Protein AF-A0A2S5QT25-F1 (afdb_monomer_lite)

Secondary structure (DSSP, 8-state):
--HHHHHHHHHHHHSSSSSHHHHHHHHHHHHHHHHHHHHHHHHHHHHHHHHHHHHHTSPPPHHHHHHHTS---------PPPP---------------PPEEEEEEEEEEE-HHHHHHHHHHHHHTT-TTPPPGGGTTT-EEEEEEESS--SEEEEEE-GGG----TT-EEEEEE-SSSPPEEEEEEE-

Sequence (189 aa):
MFQWLVSATLTLLLTGCLGGSIGQQIVQSILLQGADKATASAMDAHERNQIALAKKNAKPDPYTIAFLNSGFEPVSAKIEPLPEAPIIEEEQVLPMMQETKLVPVEIWSLLAGEEKQNVLEAARLRGSTEIPPKDEWRQWQIATGASHQSNQPITFLIPPEMGRMRSGAKAMVELSRSNELSVARYSLN

Radius of gyration: 37.15 Å; chains: 1; bounding box: 105×47×78 Å

Structure (mmCIF, N/CA/C/O backbone):
data_AF-A0A2S5QT25-F1
#
_entry.id   AF-A0A2S5QT25-F1
#
loop_
_atom_site.group_PDB
_atom_site.id
_atom_site.type_symbol
_atom_site.label_atom_id
_atom_site.label_alt_id
_atom_site.label_comp_id
_atom_site.label_asym_id
_atom_site.label_entity_id
_atom_site.label_seq_id
_atom_site.pdbx_PDB_ins_code
_atom_site.Cartn_x
_atom_site.Cartn_y
_atom_site.Cartn_z
_atom_site.occupancy
_atom_site.B_iso_or_equiv
_atom_site.auth_seq_id
_atom_site.auth_comp_id
_atom_site.auth_asym_id
_atom_site.auth_atom_id
_atom_site.pdbx_PDB_model_num
ATOM 1 N N . MET A 1 1 ? 73.804 -12.798 29.097 1.00 53.09 1 MET A N 1
ATOM 2 C CA . MET A 1 1 ? 72.888 -12.138 28.136 1.00 53.09 1 MET A CA 1
ATOM 3 C C . MET A 1 1 ? 73.000 -12.656 26.690 1.00 53.09 1 MET A C 1
ATOM 5 O O . MET A 1 1 ? 72.193 -12.253 25.871 1.00 53.09 1 MET A O 1
ATOM 9 N N . PHE A 1 2 ? 73.937 -13.562 26.355 1.00 55.75 2 PHE A N 1
ATOM 10 C CA . PHE A 1 2 ? 74.123 -14.056 24.975 1.00 55.75 2 PHE A CA 1
ATOM 11 C C . PHE A 1 2 ? 73.328 -15.342 24.642 1.00 55.75 2 PHE A C 1
ATOM 13 O O . PHE A 1 2 ? 72.961 -15.557 23.495 1.00 55.75 2 PHE A O 1
ATOM 20 N N . GLN A 1 3 ? 72.976 -16.173 25.634 1.00 55.78 3 GLN A N 1
ATOM 21 C CA . GLN A 1 3 ? 72.212 -17.419 25.410 1.00 55.78 3 GLN A CA 1
ATOM 22 C C . GLN A 1 3 ? 70.752 -17.196 24.972 1.00 55.78 3 GLN A C 1
ATOM 24 O O . GLN A 1 3 ? 70.191 -18.010 24.239 1.00 55.78 3 GLN A O 1
ATOM 29 N N . TRP A 1 4 ? 70.139 -16.081 25.378 1.00 56.47 4 TRP A N 1
ATOM 30 C CA . TRP A 1 4 ? 68.755 -15.758 25.012 1.00 56.47 4 TRP A CA 1
ATOM 31 C C . TRP A 1 4 ? 68.630 -15.282 23.555 1.00 56.47 4 TRP A C 1
ATOM 33 O O . TRP A 1 4 ? 67.652 -15.606 22.888 1.00 56.47 4 TRP A O 1
ATOM 43 N N . LEU A 1 5 ? 69.652 -14.601 23.025 1.00 60.31 5 LEU A N 1
ATOM 44 C CA . LEU A 1 5 ? 69.691 -14.147 21.628 1.00 60.31 5 LEU A CA 1
ATOM 45 C C . LEU A 1 5 ? 69.892 -15.300 20.632 1.00 60.31 5 LEU A C 1
ATOM 47 O O . LEU A 1 5 ? 69.287 -15.301 19.560 1.00 60.31 5 LEU A O 1
ATOM 51 N N . VAL A 1 6 ? 70.683 -16.314 20.999 1.00 66.81 6 VAL A N 1
ATOM 52 C 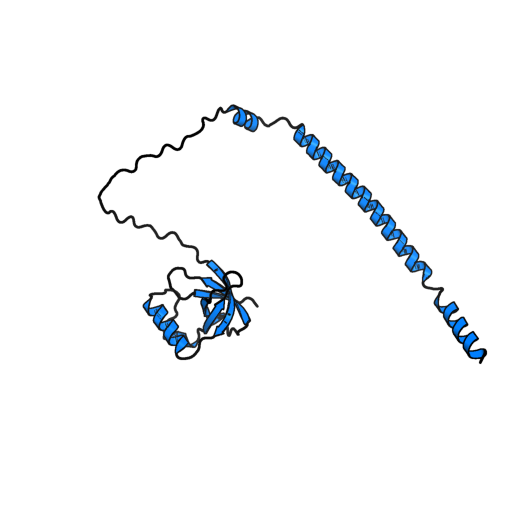CA . VAL A 1 6 ? 70.894 -17.506 20.155 1.00 66.81 6 VAL A CA 1
ATOM 53 C C . VAL A 1 6 ? 69.626 -18.365 20.081 1.00 66.81 6 VAL A C 1
ATOM 55 O O . VAL A 1 6 ? 69.289 -18.896 19.028 1.00 66.81 6 VAL A O 1
ATOM 58 N N . SER A 1 7 ? 68.864 -18.443 21.175 1.00 63.41 7 SER A N 1
ATOM 59 C CA . SER A 1 7 ? 67.618 -19.222 21.204 1.00 63.41 7 SER A CA 1
ATOM 60 C C . SER A 1 7 ? 66.508 -18.583 20.355 1.00 63.41 7 SER A C 1
ATOM 62 O O . SER A 1 7 ? 65.759 -19.295 19.693 1.00 63.41 7 SER A O 1
ATOM 64 N N . ALA A 1 8 ? 66.430 -17.246 20.316 1.00 63.12 8 ALA A N 1
ATOM 65 C CA . ALA A 1 8 ? 65.421 -16.523 19.533 1.00 63.12 8 ALA A CA 1
ATOM 66 C C . ALA A 1 8 ? 65.704 -16.507 18.018 1.00 63.12 8 ALA A C 1
ATOM 68 O O . ALA A 1 8 ? 64.784 -16.420 17.209 1.00 63.12 8 ALA A O 1
ATOM 69 N N . THR A 1 9 ? 66.972 -16.603 17.616 1.00 62.78 9 THR A N 1
ATOM 70 C CA . THR A 1 9 ? 67.357 -16.662 16.195 1.00 62.78 9 THR A CA 1
ATOM 71 C C . THR A 1 9 ? 67.182 -18.063 15.610 1.00 62.78 9 THR A C 1
ATOM 73 O O . THR A 1 9 ? 66.809 -18.199 14.445 1.00 62.78 9 THR A O 1
ATOM 76 N N . LEU A 1 10 ? 67.351 -19.111 16.423 1.00 64.38 10 LEU A N 1
ATOM 77 C CA . LEU A 1 10 ? 67.148 -20.494 15.989 1.00 64.38 10 LEU A CA 1
ATOM 78 C C . LEU A 1 10 ? 65.664 -20.819 15.718 1.00 64.38 10 LEU A C 1
ATOM 80 O O . LEU A 1 10 ? 65.359 -21.556 14.784 1.00 64.38 10 LEU A O 1
ATOM 84 N N . THR A 1 11 ? 64.723 -20.234 16.466 1.00 61.47 11 THR A N 1
ATOM 85 C CA . THR A 1 11 ? 63.278 -20.469 16.266 1.00 61.47 11 THR A CA 1
ATOM 86 C C . THR A 1 11 ? 62.712 -19.790 15.013 1.00 61.47 11 THR A C 1
ATOM 88 O O . THR A 1 11 ? 61.790 -20.325 14.391 1.00 61.47 11 THR A O 1
ATOM 91 N N . LEU A 1 12 ? 63.287 -18.661 14.584 1.00 62.44 12 LEU A N 1
ATOM 92 C CA . LEU A 1 12 ? 62.884 -17.978 13.347 1.00 62.44 12 LEU A CA 1
ATOM 93 C C . LEU A 1 12 ? 63.329 -18.735 12.084 1.00 62.44 12 LEU A C 1
ATOM 95 O O . LEU A 1 12 ? 62.647 -18.695 11.065 1.00 62.44 12 LEU A O 1
ATOM 99 N N . LEU A 1 13 ? 64.442 -19.472 12.158 1.00 60.16 13 LEU A N 1
ATOM 100 C CA . LEU A 1 13 ? 64.948 -20.277 11.041 1.00 60.16 13 LEU A CA 1
ATOM 101 C C . LEU A 1 13 ? 64.174 -21.592 10.849 1.00 60.16 13 LEU A C 1
ATOM 103 O O . LEU A 1 13 ? 64.023 -22.040 9.715 1.00 60.16 13 LEU A O 1
ATOM 107 N N . LEU A 1 14 ? 63.628 -22.191 11.916 1.00 57.56 14 LEU A N 1
ATOM 108 C CA . LEU A 1 14 ? 62.859 -23.441 11.806 1.00 57.56 14 LEU A CA 1
ATOM 109 C C . LEU A 1 14 ? 61.391 -23.255 11.376 1.00 57.56 14 LEU A C 1
ATOM 111 O O . LEU A 1 14 ? 60.762 -24.222 10.955 1.00 57.56 14 LEU A O 1
ATOM 115 N N . THR A 1 15 ? 60.837 -22.039 11.426 1.00 58.50 15 THR A N 1
ATOM 116 C CA . THR A 1 15 ? 59.435 -21.767 11.036 1.00 58.50 15 THR A CA 1
ATOM 117 C C . THR A 1 15 ? 59.268 -21.294 9.584 1.00 58.50 15 THR A C 1
ATOM 119 O O . THR A 1 15 ? 58.142 -21.169 9.107 1.00 58.50 15 THR A O 1
ATOM 122 N N . GLY A 1 16 ? 60.366 -21.097 8.842 1.00 55.62 16 GLY A N 1
ATOM 123 C CA . GLY A 1 16 ? 60.345 -20.585 7.464 1.00 55.62 16 GLY A CA 1
ATOM 124 C C . GLY A 1 16 ? 60.273 -21.627 6.337 1.00 55.62 16 GLY A C 1
ATOM 125 O O . GLY A 1 16 ? 60.010 -21.256 5.197 1.00 55.62 16 GLY A O 1
ATOM 126 N N . CYS A 1 17 ? 60.478 -22.921 6.604 1.00 58.12 17 CYS A N 1
ATOM 127 C CA . CYS A 1 17 ? 60.715 -23.905 5.530 1.00 58.12 17 CYS A CA 1
ATOM 128 C C . CYS A 1 17 ? 59.497 -24.731 5.067 1.00 58.12 17 CYS A C 1
ATOM 130 O O . CYS A 1 17 ? 59.659 -25.563 4.179 1.00 58.12 17 CYS A O 1
ATOM 132 N N . LEU A 1 18 ? 58.282 -24.505 5.589 1.00 55.69 18 LEU A N 1
ATOM 133 C CA . LEU A 1 18 ? 57.069 -25.215 5.126 1.00 55.69 18 LEU A CA 1
ATOM 134 C C . LEU A 1 18 ? 56.058 -24.348 4.342 1.00 55.69 18 LEU A C 1
ATOM 136 O O . LEU A 1 18 ? 55.100 -24.887 3.799 1.00 55.69 18 LEU A O 1
ATOM 140 N N . GLY A 1 19 ? 56.257 -23.027 4.239 1.00 53.25 19 GLY A N 1
ATOM 141 C CA . GLY A 1 19 ? 55.290 -22.107 3.608 1.00 53.25 19 GLY A CA 1
ATOM 142 C C . GLY A 1 19 ? 55.514 -21.793 2.120 1.00 53.25 19 GLY A C 1
ATOM 143 O O . GLY A 1 19 ? 54.656 -21.177 1.491 1.00 53.25 19 GLY A O 1
ATOM 144 N N . GLY A 1 20 ? 56.650 -22.192 1.535 1.00 55.03 20 GLY A N 1
ATOM 145 C CA . GLY A 1 20 ? 57.046 -21.771 0.181 1.00 55.03 20 GLY A CA 1
ATOM 146 C C . GLY A 1 20 ? 56.268 -22.426 -0.969 1.00 55.03 20 GLY A C 1
ATOM 147 O O . GLY A 1 20 ? 56.106 -21.814 -2.023 1.00 55.03 20 GLY A O 1
ATOM 148 N N . SER A 1 21 ? 55.749 -23.644 -0.781 1.00 58.72 21 SER A N 1
ATOM 149 C CA . SER A 1 21 ? 55.082 -24.396 -1.856 1.00 58.72 21 SER A CA 1
ATOM 150 C C . SER A 1 21 ? 53.646 -23.936 -2.129 1.00 58.72 21 SER A C 1
ATOM 152 O O . SER A 1 21 ? 53.192 -24.003 -3.269 1.00 58.72 21 SER A O 1
ATOM 154 N N . ILE A 1 22 ? 52.940 -23.422 -1.118 1.00 54.28 22 ILE A N 1
ATOM 155 C CA . ILE A 1 22 ? 51.537 -22.991 -1.246 1.00 54.28 22 ILE A CA 1
ATOM 156 C C . ILE A 1 22 ? 51.446 -21.637 -1.973 1.00 54.28 22 ILE A C 1
ATOM 158 O O . ILE A 1 22 ? 50.570 -21.442 -2.814 1.00 54.28 22 ILE A O 1
ATOM 162 N N . GLY A 1 23 ? 52.387 -20.718 -1.727 1.00 54.81 23 GLY A N 1
ATOM 163 C CA . GLY A 1 23 ? 52.415 -19.407 -2.390 1.00 54.81 23 GLY A CA 1
ATOM 164 C C . GLY A 1 23 ? 52.686 -19.487 -3.897 1.00 54.81 23 GLY A C 1
ATOM 165 O O . GLY A 1 23 ? 52.053 -18.776 -4.676 1.00 54.81 23 GLY A O 1
ATOM 166 N N . GLN A 1 24 ? 53.569 -20.392 -4.335 1.00 53.69 24 GLN A N 1
ATOM 167 C CA . GLN A 1 24 ? 53.871 -20.559 -5.763 1.00 53.69 24 GLN A CA 1
ATOM 168 C C . GLN A 1 24 ? 52.688 -21.119 -6.568 1.00 53.69 24 GLN A C 1
ATOM 170 O O . GLN A 1 24 ? 52.527 -20.765 -7.735 1.00 53.69 24 GLN A O 1
ATOM 175 N N . GLN A 1 25 ? 51.822 -21.928 -5.951 1.00 52.59 25 GLN A N 1
ATOM 176 C CA . GLN A 1 25 ? 50.652 -22.499 -6.626 1.00 52.59 25 GLN A CA 1
ATOM 177 C C . GLN A 1 25 ? 49.528 -21.470 -6.842 1.00 52.59 25 GLN A C 1
ATOM 179 O O . GLN A 1 25 ? 48.851 -21.505 -7.867 1.00 52.59 25 GLN A O 1
ATOM 184 N N . ILE A 1 26 ? 49.364 -20.505 -5.929 1.00 58.50 26 ILE A N 1
ATOM 185 C CA . ILE A 1 26 ? 48.347 -19.442 -6.0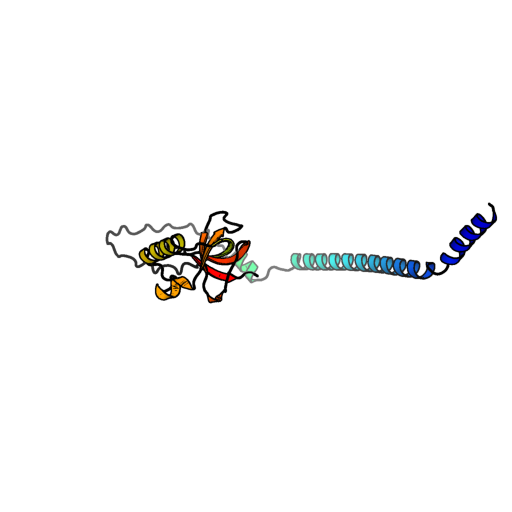44 1.00 58.50 26 ILE A CA 1
ATOM 186 C C . ILE A 1 26 ? 48.746 -18.397 -7.104 1.00 58.50 26 ILE A C 1
ATOM 188 O O . ILE A 1 26 ? 47.893 -17.849 -7.797 1.00 58.50 26 ILE A O 1
ATOM 192 N N . VAL A 1 27 ? 50.044 -18.140 -7.289 1.00 55.47 27 VAL A N 1
ATOM 193 C CA . VAL A 1 27 ? 50.520 -17.179 -8.304 1.00 55.47 27 VAL A CA 1
ATOM 194 C C . VAL A 1 27 ? 50.313 -17.708 -9.727 1.00 55.47 27 VAL A C 1
ATOM 196 O O . VAL A 1 27 ? 49.930 -16.946 -10.616 1.00 55.47 27 VAL A O 1
ATOM 199 N N . GLN A 1 28 ? 50.514 -19.009 -9.954 1.00 54.50 28 GLN A N 1
ATOM 200 C CA . GLN A 1 28 ? 50.319 -19.608 -11.279 1.00 54.50 28 GLN A CA 1
ATOM 201 C C . GLN A 1 28 ? 48.842 -19.617 -11.707 1.00 54.50 28 GLN A C 1
ATOM 203 O O . GLN A 1 28 ? 48.550 -19.360 -12.875 1.00 54.50 28 GLN A O 1
ATOM 208 N N . SER A 1 29 ? 47.904 -19.841 -10.780 1.00 55.62 29 SER A N 1
ATOM 209 C CA . SER A 1 29 ? 46.468 -19.870 -11.096 1.00 55.62 29 SER A CA 1
ATOM 210 C C . SER A 1 29 ? 45.900 -18.491 -11.451 1.00 55.62 29 SER A C 1
ATOM 212 O O . SER A 1 29 ? 45.081 -18.389 -12.363 1.00 55.62 29 SER A O 1
ATOM 214 N N . ILE A 1 30 ? 46.377 -17.420 -10.809 1.00 59.94 30 ILE A N 1
ATOM 215 C CA . ILE A 1 30 ? 45.969 -16.039 -11.125 1.00 59.94 30 ILE A CA 1
ATOM 216 C C . ILE A 1 30 ? 46.482 -15.614 -12.511 1.00 59.94 30 ILE A C 1
ATOM 218 O O . ILE A 1 30 ? 45.778 -14.921 -13.248 1.00 59.94 30 ILE A O 1
ATOM 222 N N . LEU A 1 31 ? 47.686 -16.050 -12.895 1.00 60.06 31 LEU A N 1
ATOM 223 C CA . LEU A 1 31 ? 48.279 -15.722 -14.196 1.00 60.06 31 LEU A CA 1
ATOM 224 C C . LEU A 1 31 ? 47.510 -16.395 -15.349 1.00 60.06 31 LEU A C 1
ATOM 226 O O . LEU A 1 31 ? 47.190 -15.736 -16.339 1.00 60.06 31 LEU A O 1
ATOM 230 N N . LEU A 1 32 ? 47.128 -17.666 -15.183 1.00 62.50 32 LEU A N 1
ATOM 231 C CA . LEU A 1 32 ? 46.275 -18.390 -16.137 1.00 62.50 32 LEU A CA 1
ATOM 232 C C . LEU A 1 32 ? 44.874 -17.765 -16.246 1.00 62.50 32 LEU A C 1
ATOM 234 O O . LEU A 1 32 ? 44.431 -17.462 -17.350 1.00 62.50 32 LEU A O 1
ATOM 238 N N . GLN A 1 33 ? 44.225 -17.449 -15.119 1.00 61.12 33 GLN A N 1
ATOM 239 C CA . GLN A 1 33 ? 42.909 -16.790 -15.124 1.00 61.12 33 GLN A CA 1
ATOM 240 C C . GLN A 1 33 ? 42.928 -15.409 -15.799 1.00 61.12 33 GLN A C 1
ATOM 242 O O . GLN A 1 33 ? 41.955 -15.020 -16.449 1.00 61.12 33 GLN A O 1
ATOM 247 N N . GLY A 1 34 ? 44.024 -14.655 -15.664 1.00 65.69 34 GLY A N 1
ATOM 248 C CA . GLY A 1 34 ? 44.207 -13.379 -16.356 1.00 65.69 34 GLY A CA 1
ATOM 249 C C . GLY A 1 34 ? 44.336 -13.536 -17.875 1.00 65.69 34 GLY A C 1
ATOM 250 O O . GLY A 1 34 ? 43.714 -12.777 -18.622 1.00 65.69 34 GLY A O 1
ATOM 251 N N . ALA A 1 35 ? 45.097 -14.536 -18.329 1.00 65.44 35 ALA A N 1
ATOM 252 C CA . ALA A 1 35 ? 45.263 -14.839 -19.749 1.00 65.44 35 ALA A CA 1
ATOM 253 C C . ALA A 1 35 ? 43.950 -15.322 -20.390 1.00 65.44 35 ALA A C 1
ATOM 255 O O . ALA A 1 35 ? 43.560 -14.801 -21.436 1.00 65.44 35 ALA A O 1
ATOM 256 N N . ASP A 1 36 ? 43.224 -16.220 -19.718 1.00 66.44 36 ASP A N 1
ATOM 257 C CA . ASP A 1 36 ? 41.934 -16.741 -20.188 1.00 66.44 36 ASP A CA 1
ATOM 258 C C . ASP A 1 36 ? 40.858 -15.644 -20.267 1.00 66.44 36 ASP A C 1
ATOM 260 O O . ASP A 1 36 ? 40.026 -15.621 -21.174 1.00 66.44 36 ASP A O 1
ATOM 264 N N . LYS A 1 37 ? 40.886 -14.668 -19.351 1.00 68.44 37 LYS A N 1
ATOM 265 C CA . LYS A 1 37 ? 39.951 -13.533 -19.378 1.00 68.44 37 LYS A CA 1
ATOM 266 C C . LYS A 1 37 ? 40.245 -12.560 -20.524 1.00 68.44 37 LYS A C 1
ATOM 268 O O . LYS A 1 37 ? 39.317 -12.006 -21.123 1.00 68.44 37 LYS A O 1
ATOM 273 N N . ALA A 1 38 ? 41.519 -12.338 -20.842 1.00 72.88 38 ALA A N 1
ATOM 274 C CA . ALA A 1 38 ? 41.913 -11.465 -21.944 1.00 72.88 38 ALA A CA 1
ATOM 275 C C . ALA A 1 38 ? 41.521 -12.071 -23.300 1.00 72.88 38 ALA A C 1
ATOM 277 O O . ALA A 1 38 ? 40.971 -11.367 -24.148 1.00 72.88 38 ALA A O 1
ATOM 278 N N . THR A 1 39 ? 41.712 -13.378 -23.480 1.00 74.12 39 THR A N 1
ATOM 279 C CA . THR A 1 39 ? 41.293 -14.080 -24.701 1.00 74.12 39 THR A CA 1
ATOM 280 C C . THR A 1 39 ? 39.772 -14.146 -24.828 1.00 74.12 39 THR A C 1
ATOM 282 O O . THR A 1 39 ? 39.257 -13.832 -25.900 1.00 74.12 39 THR A O 1
ATOM 285 N N . ALA A 1 40 ? 39.043 -14.433 -23.742 1.00 75.25 40 ALA A N 1
ATOM 286 C CA . ALA A 1 40 ? 37.577 -14.415 -23.742 1.00 75.25 40 ALA A CA 1
ATOM 287 C C . ALA A 1 40 ? 37.014 -13.037 -24.136 1.00 75.25 40 ALA A C 1
ATOM 289 O O . ALA A 1 40 ? 36.162 -12.938 -25.013 1.00 75.25 40 ALA A O 1
ATOM 290 N N . SER A 1 41 ? 37.545 -11.951 -23.560 1.00 80.69 41 SER A N 1
ATOM 291 C CA . SER A 1 41 ? 37.076 -10.594 -23.885 1.00 80.69 41 SER A CA 1
ATOM 292 C C . SER A 1 41 ? 37.416 -10.153 -25.315 1.00 80.69 41 SER A C 1
ATOM 294 O O . SER A 1 41 ? 36.613 -9.467 -25.950 1.00 80.69 41 SER A O 1
ATOM 296 N N . ALA A 1 42 ? 38.569 -10.569 -25.850 1.00 80.12 42 ALA A N 1
ATOM 297 C CA . ALA A 1 42 ? 38.921 -10.327 -27.246 1.00 80.12 42 ALA A CA 1
ATOM 298 C C . ALA A 1 42 ? 38.004 -11.105 -28.206 1.00 80.12 42 ALA A C 1
ATOM 300 O O . ALA A 1 42 ? 37.596 -10.563 -29.236 1.00 80.12 42 ALA A O 1
ATOM 301 N N . MET A 1 43 ? 37.643 -12.343 -27.854 1.00 86.50 43 MET A N 1
ATOM 302 C CA . MET A 1 43 ? 36.736 -13.172 -28.647 1.00 86.50 43 MET A CA 1
ATOM 303 C C . MET A 1 43 ? 35.308 -12.607 -28.642 1.00 86.50 43 MET A C 1
ATOM 305 O O . MET A 1 43 ? 34.738 -12.407 -29.715 1.00 86.50 43 MET A O 1
ATOM 309 N N . ASP A 1 44 ? 34.786 -12.222 -27.474 1.00 84.56 44 ASP A N 1
ATOM 310 C CA . ASP A 1 44 ? 33.472 -11.576 -27.337 1.00 84.56 44 ASP A CA 1
ATOM 311 C C . ASP A 1 44 ? 33.394 -10.256 -28.122 1.00 84.56 44 ASP A C 1
ATOM 313 O O . ASP A 1 44 ? 32.393 -9.954 -28.780 1.00 84.56 44 ASP A O 1
ATOM 317 N N . ALA A 1 45 ? 34.452 -9.439 -28.067 1.00 84.88 45 ALA A N 1
ATOM 318 C CA . ALA A 1 45 ? 34.520 -8.188 -28.819 1.00 84.88 45 ALA A CA 1
ATOM 319 C C . ALA A 1 45 ? 34.529 -8.439 -30.334 1.00 84.88 45 ALA A C 1
ATOM 321 O O . ALA A 1 45 ? 33.905 -7.693 -31.097 1.00 84.88 45 ALA A O 1
ATOM 322 N N . HIS A 1 46 ? 35.211 -9.496 -30.777 1.00 85.00 46 HIS A N 1
ATOM 323 C CA . HIS A 1 46 ? 35.237 -9.890 -32.178 1.00 85.00 46 HIS A CA 1
ATOM 324 C C . HIS A 1 46 ? 33.865 -10.379 -32.658 1.00 85.00 46 HIS A C 1
ATOM 326 O O . HIS A 1 46 ? 33.392 -9.921 -33.698 1.00 85.00 46 HIS A O 1
ATOM 332 N N . GLU A 1 47 ? 33.189 -11.222 -31.876 1.00 84.19 47 GLU A N 1
ATOM 333 C CA . GLU A 1 47 ? 31.850 -11.727 -32.189 1.00 84.19 47 GLU A CA 1
ATOM 334 C C . GLU A 1 47 ? 30.826 -10.587 -32.306 1.00 84.19 47 GLU A C 1
ATOM 336 O O . GLU A 1 47 ? 30.110 -10.483 -33.305 1.00 84.19 47 GLU A O 1
ATOM 341 N N . ARG A 1 48 ? 30.814 -9.649 -31.349 1.00 83.56 48 ARG A N 1
ATOM 342 C CA . ARG A 1 48 ? 29.921 -8.474 -31.394 1.00 83.56 48 ARG A CA 1
ATOM 343 C C . ARG A 1 48 ? 30.150 -7.620 -32.638 1.00 83.56 48 ARG A C 1
ATOM 345 O O . ARG A 1 48 ? 29.184 -7.181 -33.265 1.00 83.56 48 ARG A O 1
ATOM 352 N N . ASN A 1 49 ? 31.412 -7.405 -33.009 1.00 83.81 49 ASN A N 1
ATOM 353 C CA . ASN A 1 49 ? 31.758 -6.658 -34.215 1.00 83.81 49 ASN A CA 1
ATOM 354 C C . ASN A 1 49 ? 31.316 -7.395 -35.484 1.00 83.81 49 ASN A C 1
ATOM 356 O O . ASN A 1 49 ? 30.749 -6.766 -36.376 1.00 83.81 49 ASN A O 1
ATOM 360 N N . GLN A 1 50 ? 31.499 -8.715 -35.563 1.00 80.00 50 GLN A N 1
ATOM 361 C CA . GLN A 1 50 ? 31.014 -9.501 -36.699 1.00 80.00 50 GLN A CA 1
ATOM 362 C C . GLN A 1 50 ? 29.486 -9.448 -36.825 1.00 80.00 50 GLN A C 1
ATOM 364 O O . GLN A 1 50 ? 28.973 -9.215 -37.919 1.00 80.00 50 GLN A O 1
ATOM 369 N N . ILE A 1 51 ? 28.753 -9.578 -35.715 1.00 82.12 51 ILE A N 1
ATOM 370 C CA . ILE A 1 51 ? 27.286 -9.477 -35.702 1.00 82.12 51 ILE A CA 1
ATOM 371 C C . ILE A 1 51 ? 26.833 -8.077 -36.143 1.00 82.12 51 ILE A C 1
ATOM 373 O O . ILE A 1 51 ? 25.893 -7.948 -36.929 1.00 82.12 51 ILE A O 1
ATOM 377 N N . ALA A 1 52 ? 27.497 -7.018 -35.674 1.00 79.38 52 ALA A N 1
ATOM 378 C CA . ALA A 1 52 ? 27.183 -5.646 -36.070 1.00 79.38 52 ALA A CA 1
ATOM 379 C C . ALA A 1 52 ? 27.428 -5.407 -37.571 1.00 79.38 52 ALA A C 1
ATOM 381 O O . ALA A 1 52 ? 26.594 -4.797 -38.246 1.00 79.38 52 ALA A O 1
ATOM 382 N N . LEU A 1 53 ? 28.531 -5.932 -38.114 1.00 77.50 53 LEU A N 1
ATOM 383 C CA . LEU A 1 53 ? 28.830 -5.878 -39.546 1.00 77.50 53 LEU A CA 1
ATOM 384 C C . LEU A 1 53 ? 27.814 -6.683 -40.368 1.00 77.50 53 LEU A C 1
ATOM 386 O O . LEU A 1 53 ? 27.348 -6.200 -41.399 1.00 77.50 53 LEU A O 1
ATOM 390 N N . ALA A 1 54 ? 27.415 -7.866 -39.896 1.00 77.31 54 ALA A N 1
ATOM 391 C CA . ALA A 1 54 ? 26.394 -8.687 -40.542 1.00 77.31 54 ALA A CA 1
ATOM 392 C C . ALA A 1 54 ? 25.030 -7.977 -40.585 1.00 77.31 54 ALA A C 1
ATOM 394 O O . ALA A 1 54 ? 24.388 -7.958 -41.632 1.00 77.31 54 ALA A O 1
ATOM 395 N N . LYS A 1 55 ? 24.622 -7.317 -39.490 1.00 77.19 55 LYS A N 1
ATOM 396 C CA . LYS A 1 55 ? 23.391 -6.506 -39.445 1.00 77.19 55 LYS A CA 1
ATOM 397 C C . LYS A 1 55 ? 23.447 -5.304 -40.387 1.00 77.19 55 LYS A C 1
ATOM 399 O O . LYS A 1 55 ? 22.463 -5.024 -41.058 1.00 77.19 55 LYS A O 1
ATOM 404 N N . LYS A 1 56 ? 24.588 -4.612 -40.466 1.00 75.88 56 LYS A N 1
ATOM 405 C CA . LYS A 1 56 ? 24.767 -3.459 -41.366 1.00 75.88 56 LYS A CA 1
ATOM 406 C C . LYS A 1 56 ? 24.693 -3.853 -42.846 1.00 75.88 56 LYS A C 1
ATOM 408 O O . LYS A 1 56 ? 24.214 -3.072 -43.660 1.00 75.88 56 LYS A O 1
ATOM 413 N N . ASN A 1 57 ? 25.175 -5.048 -43.182 1.00 69.00 57 ASN A N 1
ATOM 414 C CA . ASN A 1 57 ? 25.207 -5.561 -44.552 1.00 69.00 57 ASN A CA 1
ATOM 415 C C . ASN A 1 57 ? 23.949 -6.362 -44.933 1.00 69.00 57 ASN A C 1
ATOM 417 O O . ASN A 1 57 ? 23.840 -6.823 -46.072 1.00 69.00 57 ASN A O 1
ATOM 421 N N . ALA A 1 58 ? 23.004 -6.545 -44.006 1.00 78.56 58 ALA A N 1
ATOM 422 C CA . ALA A 1 58 ? 21.745 -7.212 -44.291 1.00 78.56 58 ALA A CA 1
ATOM 423 C C . ALA A 1 58 ? 20.887 -6.328 -45.203 1.00 78.56 58 ALA A C 1
ATOM 425 O O . ALA A 1 58 ? 20.661 -5.149 -44.927 1.00 78.56 58 ALA A O 1
ATOM 426 N N . LYS A 1 59 ? 20.402 -6.903 -46.308 1.00 82.88 59 LYS A N 1
ATOM 427 C CA . LYS A 1 59 ? 19.427 -6.221 -47.162 1.00 82.88 59 LYS A CA 1
ATOM 428 C C . LYS A 1 59 ? 18.139 -6.019 -46.351 1.00 82.88 59 LYS A C 1
ATOM 430 O O . LYS A 1 59 ? 17.719 -6.978 -45.699 1.00 82.88 59 LYS A O 1
ATOM 435 N N . PRO A 1 60 ? 17.519 -4.826 -46.383 1.00 82.38 60 PRO A N 1
ATOM 436 C CA . PRO A 1 60 ? 16.245 -4.610 -45.713 1.00 82.38 60 PRO A CA 1
ATOM 437 C C . PRO A 1 60 ? 15.211 -5.604 -46.239 1.00 82.38 60 PRO A C 1
ATOM 439 O O . PRO A 1 60 ? 15.187 -5.904 -47.437 1.00 82.38 60 PRO A O 1
ATOM 442 N N . ASP A 1 61 ? 14.388 -6.139 -45.343 1.00 84.75 61 ASP A N 1
ATOM 443 C CA . ASP A 1 61 ? 13.362 -7.093 -45.736 1.00 84.75 61 ASP A CA 1
ATOM 444 C C . ASP A 1 61 ? 12.308 -6.430 -46.657 1.00 84.75 61 ASP A C 1
ATOM 446 O O . ASP A 1 61 ? 12.156 -5.200 -46.664 1.00 84.75 61 ASP A O 1
ATOM 450 N N . PRO A 1 62 ? 11.564 -7.222 -47.449 1.00 87.88 62 PRO A N 1
ATOM 451 C CA . PRO A 1 62 ? 10.584 -6.688 -48.394 1.00 87.88 62 PRO A CA 1
ATOM 452 C C . PRO A 1 62 ? 9.477 -5.836 -47.754 1.00 87.88 62 PRO A C 1
ATOM 454 O O . PRO A 1 62 ? 8.988 -4.910 -48.401 1.00 87.88 62 PRO A O 1
ATOM 457 N N . TYR A 1 63 ? 9.091 -6.108 -46.503 1.00 86.38 63 TYR A N 1
ATOM 458 C CA . TYR A 1 63 ? 8.063 -5.340 -45.797 1.00 86.38 63 TYR A CA 1
ATOM 459 C C . TYR A 1 63 ? 8.594 -3.979 -45.350 1.00 86.38 63 TYR A C 1
ATOM 461 O O . TYR A 1 63 ? 7.894 -2.980 -45.492 1.00 86.38 63 TYR A O 1
ATOM 469 N N . THR A 1 64 ? 9.846 -3.915 -44.897 1.00 84.62 64 THR A N 1
ATOM 470 C CA . THR A 1 64 ? 10.534 -2.661 -44.575 1.00 84.62 64 THR A CA 1
ATOM 471 C C . THR A 1 64 ? 10.649 -1.772 -45.814 1.00 84.62 64 THR A C 1
ATOM 473 O O . THR A 1 64 ? 10.378 -0.576 -45.745 1.00 84.62 64 THR A O 1
ATOM 476 N N . ILE A 1 65 ? 10.979 -2.345 -46.976 1.00 87.00 65 ILE A N 1
ATOM 477 C CA . ILE A 1 65 ? 11.008 -1.594 -48.241 1.00 87.00 65 ILE A CA 1
ATOM 478 C C . ILE A 1 65 ? 9.607 -1.119 -48.647 1.00 87.00 65 ILE A C 1
ATOM 480 O O . ILE A 1 65 ? 9.448 0.034 -49.046 1.00 87.00 65 ILE A O 1
ATOM 484 N N . ALA A 1 66 ? 8.586 -1.972 -48.529 1.00 86.81 66 ALA A N 1
ATOM 485 C CA . ALA A 1 66 ? 7.204 -1.594 -48.823 1.00 86.81 66 ALA A CA 1
ATOM 486 C C . ALA A 1 66 ? 6.707 -0.471 -47.899 1.00 86.81 66 ALA A C 1
ATOM 488 O O . ALA A 1 66 ? 6.042 0.448 -48.365 1.00 86.81 66 ALA A O 1
ATOM 489 N N . PHE A 1 67 ? 7.085 -0.509 -46.619 1.00 88.56 67 PHE A N 1
ATOM 490 C CA . PHE A 1 67 ? 6.770 0.527 -45.639 1.00 88.56 67 PHE A CA 1
ATOM 491 C C . PHE A 1 67 ? 7.477 1.855 -45.934 1.00 88.56 67 PHE A C 1
ATOM 493 O O . PHE A 1 67 ? 6.863 2.910 -45.845 1.00 88.56 67 PHE A O 1
ATOM 500 N N . LEU A 1 68 ? 8.757 1.834 -46.319 1.00 86.88 68 LEU A N 1
ATOM 501 C CA . LEU A 1 68 ? 9.465 3.062 -46.703 1.00 86.88 68 LEU A CA 1
ATOM 502 C C . LEU A 1 68 ? 8.875 3.700 -47.970 1.00 86.88 68 LEU A C 1
ATOM 504 O O . LEU A 1 68 ? 8.910 4.918 -48.121 1.00 86.88 68 LEU A O 1
ATOM 508 N N . ASN A 1 69 ? 8.312 2.882 -48.861 1.00 88.94 69 ASN A N 1
ATOM 509 C CA . ASN A 1 69 ? 7.753 3.321 -50.137 1.00 88.94 69 ASN A CA 1
ATOM 510 C C . ASN A 1 69 ? 6.237 3.564 -50.111 1.00 88.94 69 ASN A C 1
ATOM 512 O O . ASN A 1 69 ? 5.678 3.946 -51.137 1.00 88.94 69 ASN A O 1
ATOM 516 N N . SER A 1 70 ? 5.547 3.349 -48.990 1.00 87.38 70 SER A N 1
ATOM 517 C CA . SER A 1 70 ? 4.078 3.408 -48.938 1.00 87.38 70 SER A CA 1
ATOM 518 C C . SER A 1 70 ? 3.499 4.823 -49.029 1.00 87.38 70 SER A C 1
ATOM 520 O O . SER A 1 70 ? 2.279 4.963 -49.051 1.00 87.38 70 SER A O 1
ATOM 522 N N . GLY A 1 71 ? 4.340 5.864 -49.102 1.00 82.12 71 GLY A N 1
ATOM 523 C CA . GLY A 1 71 ? 3.909 7.225 -49.429 1.00 82.12 71 GLY A CA 1
ATOM 524 C C . GLY A 1 71 ? 2.871 7.781 -48.456 1.00 82.12 71 GLY A C 1
ATOM 525 O O . GLY A 1 71 ? 1.889 8.372 -48.892 1.00 82.12 71 GLY A O 1
ATOM 526 N N . PHE A 1 72 ? 3.055 7.548 -47.151 1.00 81.19 72 PHE A N 1
ATOM 527 C CA . PHE A 1 72 ? 2.118 8.016 -46.133 1.00 81.19 72 PHE A CA 1
ATOM 528 C C . PHE A 1 72 ? 1.921 9.531 -46.224 1.00 81.19 72 PHE A C 1
ATOM 530 O O . PHE A 1 72 ? 2.875 10.301 -46.095 1.00 81.19 72 PHE A O 1
ATOM 537 N N . GLU A 1 73 ? 0.672 9.954 -46.398 1.00 81.06 73 GLU A N 1
ATOM 538 C CA . GLU A 1 73 ? 0.318 11.360 -46.270 1.00 81.06 73 GLU A CA 1
ATOM 539 C C . GLU A 1 73 ? 0.256 11.750 -44.787 1.00 81.06 73 GLU A C 1
ATOM 541 O O . GLU A 1 73 ? -0.258 10.984 -43.962 1.00 81.06 73 GLU A O 1
ATOM 546 N N . PRO A 1 74 ? 0.782 12.928 -44.409 1.00 75.94 74 PRO A N 1
ATOM 547 C CA . PRO A 1 74 ? 0.688 13.408 -43.042 1.00 75.94 74 PRO A CA 1
ATOM 548 C C . PRO A 1 74 ? -0.786 13.632 -42.689 1.00 75.94 74 PRO A C 1
ATOM 550 O O . PRO A 1 74 ? -1.435 14.541 -43.204 1.00 75.94 74 PRO A O 1
ATOM 553 N N . VAL A 1 75 ? -1.314 12.798 -41.791 1.00 76.31 75 VAL A N 1
ATOM 554 C CA . VAL A 1 75 ? -2.680 12.937 -41.281 1.00 76.31 75 VAL A CA 1
ATOM 555 C C . VAL A 1 75 ? -2.733 14.177 -40.393 1.00 76.31 75 VAL A C 1
ATOM 557 O O . VAL A 1 75 ? -2.211 14.182 -39.278 1.00 76.31 75 VAL A O 1
ATOM 560 N N . SER A 1 76 ? -3.355 15.246 -40.885 1.00 78.25 76 SER A N 1
ATOM 561 C CA . SER A 1 76 ? -3.710 16.384 -40.044 1.00 78.25 76 SER A CA 1
ATOM 562 C C . SER A 1 76 ? -4.928 16.009 -39.201 1.00 78.25 76 SER A C 1
ATOM 564 O O 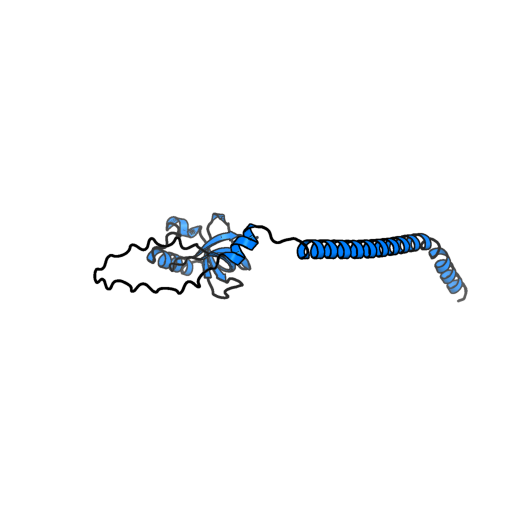. SER A 1 76 ? -5.901 15.439 -39.696 1.00 78.25 76 SER A O 1
ATOM 566 N N . ALA A 1 77 ? -4.863 16.289 -37.899 1.00 76.44 77 ALA A N 1
ATOM 567 C CA . ALA A 1 77 ? -5.980 16.050 -36.998 1.00 76.44 77 ALA A CA 1
ATOM 568 C C . ALA A 1 77 ? -7.156 16.940 -37.421 1.00 76.44 77 ALA A C 1
ATOM 570 O O . ALA A 1 77 ? -7.167 18.147 -37.171 1.00 76.44 77 ALA A O 1
ATOM 571 N N . LYS A 1 78 ? -8.138 16.349 -38.101 1.00 74.81 78 LYS A N 1
ATOM 572 C CA . LYS A 1 78 ? -9.389 17.021 -38.432 1.00 74.81 78 LYS A CA 1
ATOM 573 C C . LYS A 1 78 ? -10.242 17.036 -37.169 1.00 74.81 78 LYS A C 1
ATOM 575 O O . LYS A 1 78 ? -10.793 16.011 -36.785 1.00 74.81 78 LYS A O 1
ATOM 580 N N . ILE A 1 79 ? -10.296 18.188 -36.508 1.00 72.94 79 ILE A N 1
ATOM 581 C CA . ILE A 1 79 ? -11.166 18.397 -35.351 1.00 72.94 79 ILE A CA 1
ATOM 582 C C . ILE A 1 79 ? -12.598 18.418 -35.881 1.00 72.94 79 ILE A C 1
ATOM 584 O O . ILE A 1 79 ? -12.998 19.346 -36.585 1.00 72.94 79 ILE A O 1
ATOM 588 N N . GLU A 1 80 ? -13.339 17.353 -35.601 1.00 75.75 80 GLU A N 1
ATOM 589 C CA . GLU A 1 80 ? -14.774 17.305 -35.844 1.00 75.75 80 GLU A CA 1
ATOM 590 C C . GLU A 1 80 ? -15.456 18.307 -34.897 1.00 75.75 80 GLU A C 1
ATOM 592 O O . GLU A 1 80 ? -15.194 18.269 -33.690 1.00 75.75 80 GLU A O 1
ATOM 597 N N . PRO A 1 81 ? -16.259 19.261 -35.406 1.00 72.69 81 PRO A N 1
ATOM 598 C CA . PRO A 1 81 ? -16.980 20.176 -34.537 1.00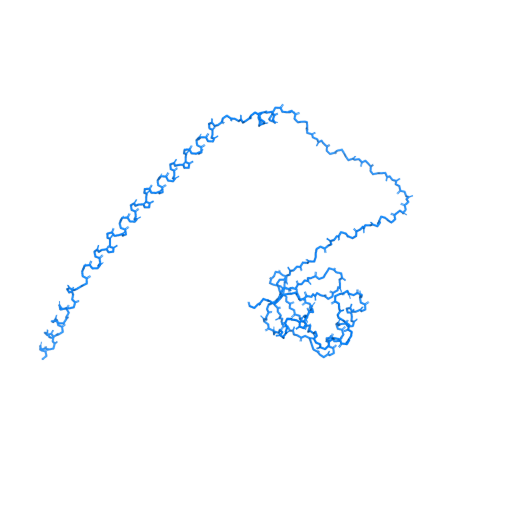 72.69 81 PRO A CA 1
ATOM 599 C C . PRO A 1 81 ? -18.017 19.383 -33.742 1.00 72.69 81 PRO A C 1
ATOM 601 O O . PRO A 1 81 ? -18.862 18.698 -34.317 1.00 72.69 81 PRO A O 1
ATOM 604 N N . LEU A 1 82 ? -17.930 19.479 -32.415 1.00 72.75 82 LEU A N 1
ATOM 605 C CA . LEU A 1 82 ? -18.894 18.874 -31.504 1.00 72.75 82 LEU A CA 1
ATOM 606 C C . LEU A 1 82 ? -20.309 19.380 -31.839 1.00 72.75 82 LEU A C 1
ATOM 608 O O . LEU A 1 82 ? -20.485 20.589 -32.015 1.00 72.75 82 LEU A O 1
ATOM 612 N N . PRO A 1 83 ? -21.318 18.496 -31.923 1.00 70.25 83 PRO A N 1
ATOM 613 C CA . PRO A 1 83 ? -22.699 18.928 -32.072 1.00 70.25 83 PRO A CA 1
ATOM 614 C C . PRO A 1 83 ? -23.117 19.738 -30.837 1.00 70.25 83 PRO A C 1
ATOM 616 O O . PRO A 1 83 ? -23.028 19.257 -29.709 1.00 70.25 83 PRO A O 1
ATOM 619 N N . GLU A 1 84 ? -23.594 20.968 -31.039 1.00 68.38 84 GLU A N 1
ATOM 620 C CA . GLU A 1 84 ? -24.289 21.719 -29.991 1.00 68.38 84 GLU A CA 1
ATOM 621 C C . GLU A 1 84 ? -25.667 21.086 -29.775 1.00 68.38 84 GLU A C 1
ATOM 623 O O . GLU A 1 84 ? -26.632 21.389 -30.476 1.00 68.38 84 GLU A O 1
ATOM 628 N N . ALA A 1 85 ? -25.758 20.175 -28.810 1.00 59.12 85 ALA A N 1
ATOM 629 C CA . ALA A 1 85 ? -27.028 19.654 -28.329 1.00 59.12 85 ALA A CA 1
ATOM 630 C C . ALA A 1 85 ? -27.302 20.188 -26.917 1.00 59.12 85 ALA A C 1
ATOM 632 O O . ALA A 1 85 ? -26.490 19.977 -26.016 1.00 59.12 85 ALA A O 1
ATOM 633 N N . PRO A 1 86 ? -28.460 20.822 -26.670 1.00 64.25 86 PRO A N 1
ATOM 634 C CA . PRO A 1 86 ? -29.028 20.901 -25.343 1.00 64.25 86 PRO A CA 1
ATOM 635 C C . PRO A 1 86 ? -30.049 19.767 -25.198 1.00 64.25 86 PRO A C 1
ATOM 637 O O . PRO A 1 86 ? -31.185 19.931 -25.620 1.00 64.25 86 PRO A O 1
ATOM 640 N N . ILE A 1 87 ? -29.659 18.638 -24.607 1.00 54.66 87 ILE A N 1
ATOM 641 C CA . ILE A 1 87 ? -30.523 17.753 -23.808 1.00 54.66 87 ILE A CA 1
ATOM 642 C C . ILE A 1 87 ? -29.598 17.029 -22.824 1.00 54.66 87 ILE A C 1
ATOM 644 O O . ILE A 1 87 ? -28.587 16.445 -23.201 1.00 54.66 87 ILE A O 1
ATOM 648 N N . ILE A 1 88 ? -29.962 17.125 -21.549 1.00 56.34 88 ILE A N 1
ATOM 649 C CA . ILE A 1 88 ? -29.381 16.398 -20.428 1.00 56.34 88 ILE A CA 1
ATOM 650 C C . ILE A 1 88 ? -29.779 14.932 -20.610 1.00 56.34 88 ILE A C 1
ATOM 652 O O . ILE A 1 88 ? -30.860 14.518 -20.201 1.00 56.34 88 ILE A O 1
ATOM 656 N N . GLU A 1 89 ? -28.929 14.156 -21.263 1.00 56.41 89 GLU A N 1
ATOM 657 C CA . GLU A 1 89 ? -28.845 12.729 -20.999 1.00 56.41 89 GLU A CA 1
ATOM 658 C C . GLU A 1 89 ? -27.720 12.596 -19.983 1.00 56.41 89 GLU A C 1
ATOM 660 O O . GLU A 1 89 ? -26.564 12.899 -20.277 1.00 56.41 89 GLU A O 1
ATOM 665 N N . GLU A 1 90 ? -28.074 12.251 -18.742 1.00 59.53 90 GLU A N 1
ATOM 666 C CA . GLU A 1 90 ? -27.106 11.777 -17.762 1.00 59.53 90 GLU A CA 1
ATOM 667 C C . GLU A 1 90 ? -26.468 10.525 -18.360 1.00 59.53 90 GLU A C 1
ATOM 669 O O . GLU A 1 90 ? -26.965 9.408 -18.213 1.00 59.53 90 GLU A O 1
ATOM 674 N N . GLU A 1 91 ? -25.386 10.738 -19.103 1.00 54.91 91 GLU A N 1
ATOM 675 C CA . GLU A 1 91 ? -24.426 9.717 -19.448 1.00 54.91 91 GLU A CA 1
ATOM 676 C C . GLU A 1 91 ? -24.040 9.101 -18.106 1.00 54.91 91 GLU A C 1
ATOM 678 O O . GLU A 1 91 ? -23.331 9.708 -17.300 1.00 54.91 91 GLU A O 1
ATOM 683 N N . GLN A 1 92 ? -24.610 7.932 -17.798 1.00 55.22 92 GLN A N 1
ATOM 684 C CA . GLN A 1 92 ? -24.105 7.098 -16.727 1.00 55.22 92 GLN A CA 1
ATOM 685 C C . GLN A 1 92 ? -22.700 6.731 -17.165 1.00 55.22 92 GLN A C 1
ATOM 687 O O . GLN A 1 92 ? -22.476 5.736 -17.855 1.00 55.22 92 GLN A O 1
ATOM 692 N N . VAL A 1 93 ? -21.759 7.592 -16.786 1.00 50.88 93 VAL A N 1
ATOM 693 C CA . VAL A 1 93 ? -20.346 7.302 -16.762 1.00 50.88 93 VAL A CA 1
ATOM 694 C C . VAL A 1 93 ? -20.271 6.092 -15.853 1.00 50.88 93 VAL A C 1
ATOM 696 O O . VAL A 1 93 ? -20.329 6.218 -14.628 1.00 50.88 93 VAL A O 1
ATOM 699 N N . LEU A 1 94 ? -20.265 4.898 -16.452 1.00 57.75 94 LEU A N 1
ATOM 700 C CA . LEU A 1 94 ? -19.929 3.687 -15.729 1.00 57.75 94 LEU A CA 1
ATOM 701 C C . LEU A 1 94 ? -18.643 4.050 -14.996 1.00 57.75 94 LEU A C 1
ATOM 703 O O . LEU A 1 94 ? -17.697 4.478 -15.670 1.00 57.75 94 LEU A O 1
ATOM 707 N N . PRO A 1 95 ? -18.615 4.009 -13.651 1.00 56.62 95 PRO A N 1
ATOM 708 C CA . PRO A 1 95 ? -17.425 4.401 -12.933 1.00 56.62 95 PRO A CA 1
ATOM 709 C C . PRO A 1 95 ? -16.328 3.507 -13.484 1.00 56.62 95 PRO A C 1
ATOM 711 O O . PRO A 1 95 ? -16.402 2.283 -13.347 1.00 56.62 95 PRO A O 1
ATOM 714 N N . MET A 1 96 ? -15.364 4.111 -14.192 1.00 51.28 96 MET A N 1
ATOM 715 C CA . MET A 1 96 ? -14.122 3.437 -14.542 1.00 51.28 96 MET A CA 1
ATOM 716 C C . MET A 1 96 ? -13.727 2.662 -13.295 1.00 51.28 96 MET A C 1
ATOM 718 O O . MET A 1 96 ? -13.689 3.262 -12.221 1.00 51.28 96 MET A O 1
ATOM 722 N N . MET A 1 97 ? -13.516 1.352 -13.412 1.00 52.41 97 MET A N 1
ATOM 723 C CA . MET A 1 97 ? -12.975 0.543 -12.325 1.00 52.41 97 MET A CA 1
ATOM 724 C C . MET A 1 97 ? -11.669 1.215 -11.889 1.00 52.41 97 MET A C 1
ATOM 726 O O . MET A 1 97 ? -10.635 1.090 -12.542 1.00 52.41 97 MET A O 1
ATOM 730 N N . GLN A 1 98 ? -11.750 2.054 -10.858 1.00 54.81 98 GLN A N 1
ATOM 731 C CA . GLN A 1 98 ? -10.640 2.863 -10.397 1.00 54.81 98 GLN A CA 1
ATOM 732 C C . GLN A 1 98 ? -9.812 1.960 -9.504 1.00 54.81 98 GLN A C 1
ATOM 734 O O . GLN A 1 98 ? -10.212 1.641 -8.389 1.00 54.81 98 GLN A O 1
ATOM 739 N N . GLU A 1 99 ? -8.669 1.531 -10.028 1.00 62.28 99 GLU A N 1
ATOM 740 C CA . GLU A 1 99 ? -7.750 0.641 -9.330 1.00 62.28 99 GLU A CA 1
ATOM 741 C C . GLU A 1 99 ? -7.373 1.227 -7.962 1.00 62.28 99 GLU A C 1
ATOM 743 O O . GLU A 1 99 ? -6.852 2.350 -7.851 1.00 62.28 99 GLU A O 1
ATOM 748 N N . THR A 1 100 ? -7.642 0.474 -6.902 1.00 73.12 100 THR A N 1
ATOM 749 C CA . THR A 1 100 ? -7.158 0.790 -5.565 1.00 73.12 100 THR A CA 1
ATOM 750 C C . THR A 1 100 ? -5.645 0.578 -5.527 1.00 73.12 100 THR A C 1
ATOM 752 O O . THR A 1 100 ? -5.101 -0.368 -6.099 1.00 73.12 100 THR A O 1
ATOM 755 N N . LYS A 1 101 ? -4.914 1.528 -4.931 1.00 84.12 101 LYS A N 1
ATOM 756 C CA . LYS A 1 101 ? -3.445 1.517 -4.949 1.00 84.12 101 LYS A CA 1
ATOM 757 C C . LYS A 1 101 ? -2.923 0.912 -3.651 1.00 84.12 101 LYS A C 1
ATOM 759 O O . LYS A 1 101 ? -3.173 1.460 -2.580 1.00 84.12 101 LYS A O 1
ATOM 764 N N . LEU A 1 102 ? -2.140 -0.160 -3.756 1.00 88.25 102 LEU A N 1
ATOM 765 C CA . LEU A 1 102 ? -1.394 -0.727 -2.632 1.00 88.25 102 LEU A CA 1
ATOM 766 C C . LEU A 1 102 ? -0.103 0.065 -2.395 1.00 88.25 102 LEU A C 1
ATOM 768 O O . LEU A 1 102 ? 0.695 0.266 -3.314 1.00 88.25 102 LEU A O 1
ATOM 772 N N . VAL A 1 103 ? 0.106 0.522 -1.161 1.00 89.81 103 VAL A N 1
ATOM 773 C CA . VAL A 1 103 ? 1.245 1.365 -0.775 1.00 89.81 103 VAL A CA 1
ATOM 774 C C . VAL A 1 103 ? 1.906 0.837 0.504 1.00 89.81 103 VAL A C 1
ATOM 776 O O . VAL A 1 103 ? 1.200 0.501 1.455 1.00 89.81 103 VAL A O 1
ATOM 779 N N . PRO A 1 104 ? 3.254 0.763 0.573 1.00 90.50 104 PRO A N 1
ATOM 780 C CA . PRO A 1 104 ? 3.960 0.460 1.815 1.00 90.50 104 PRO A CA 1
ATOM 781 C C . PRO A 1 104 ? 3.836 1.619 2.785 1.00 90.50 104 PRO A C 1
ATOM 783 O O . PRO A 1 104 ? 4.255 2.738 2.470 1.00 90.50 104 PRO A O 1
ATOM 786 N N . VAL A 1 105 ? 3.299 1.327 3.964 1.00 91.44 105 VAL A N 1
ATOM 787 C CA . VAL A 1 105 ? 3.110 2.279 5.053 1.00 91.44 105 VAL A CA 1
ATOM 788 C C . VAL A 1 105 ? 3.767 1.730 6.311 1.00 91.44 105 VAL A C 1
ATOM 790 O O . VAL A 1 105 ? 3.584 0.565 6.672 1.00 91.44 105 VAL A O 1
ATOM 793 N N . GLU A 1 106 ? 4.547 2.576 6.970 1.00 92.75 106 GLU A N 1
ATOM 794 C CA . GLU A 1 106 ? 5.104 2.292 8.288 1.00 92.75 106 GLU A CA 1
ATOM 795 C C . GLU A 1 106 ? 4.156 2.819 9.364 1.00 92.75 106 GLU A C 1
ATOM 797 O O . GLU A 1 106 ? 3.724 3.972 9.308 1.00 92.75 106 GLU A O 1
ATOM 802 N N . ILE A 1 107 ? 3.822 1.973 10.339 1.00 92.69 107 ILE A N 1
ATOM 803 C CA . ILE A 1 107 ? 2.918 2.326 11.435 1.00 92.69 107 ILE A CA 1
ATOM 804 C C . ILE A 1 107 ? 3.644 3.239 12.415 1.00 92.69 107 ILE A C 1
ATOM 806 O O . ILE A 1 107 ? 4.655 2.854 12.995 1.00 92.69 107 ILE A O 1
ATOM 810 N N . TRP A 1 108 ? 3.085 4.415 12.677 1.00 91.69 108 TRP A N 1
ATOM 811 C CA . TRP A 1 108 ? 3.595 5.328 13.699 1.00 91.69 108 TRP A CA 1
ATOM 812 C C . TRP A 1 108 ? 2.859 5.143 15.018 1.00 91.69 108 TRP A C 1
ATOM 814 O O . TRP A 1 108 ? 3.485 4.988 16.068 1.00 91.69 108 TRP A O 1
ATOM 824 N N . SER A 1 109 ? 1.529 5.100 14.967 1.00 92.00 109 SER A N 1
ATOM 825 C CA . SER A 1 109 ? 0.680 4.981 16.149 1.00 92.00 109 SER A CA 1
ATOM 826 C C . SER A 1 109 ? -0.527 4.085 15.895 1.00 92.00 109 SER A C 1
ATOM 828 O O . SER A 1 109 ? -0.968 3.901 14.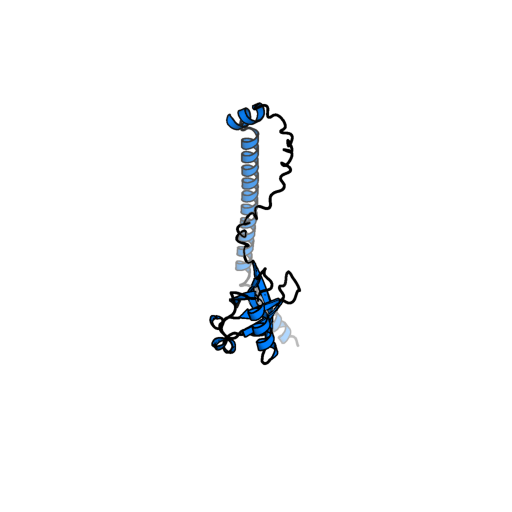762 1.00 92.00 109 SER A O 1
ATOM 830 N N . LEU A 1 110 ? -1.055 3.519 16.979 1.00 92.12 110 LEU A N 1
ATOM 831 C CA . LEU A 1 110 ? -2.304 2.767 16.992 1.00 92.12 110 LEU A CA 1
ATOM 832 C C . LEU A 1 110 ? -3.350 3.593 17.738 1.00 92.12 110 LEU A C 1
ATOM 834 O O . LEU A 1 110 ? -3.096 4.028 18.861 1.00 92.12 110 LEU A O 1
ATOM 838 N N . LEU A 1 111 ? -4.513 3.794 17.124 1.00 90.56 111 LEU A N 1
ATOM 839 C CA . LEU A 1 111 ? -5.631 4.494 17.744 1.00 90.56 111 LEU A CA 1
ATOM 840 C C . LEU A 1 111 ? -6.402 3.535 18.655 1.00 90.56 111 LEU A C 1
ATOM 842 O O . LEU A 1 111 ? -6.732 2.404 18.277 1.00 90.56 111 LEU A O 1
ATOM 846 N N . ALA A 1 112 ? -6.719 4.002 19.860 1.00 87.88 112 ALA A N 1
ATOM 847 C CA . ALA A 1 112 ? -7.425 3.236 20.880 1.00 87.88 112 ALA A CA 1
ATOM 848 C C . ALA A 1 112 ? -8.5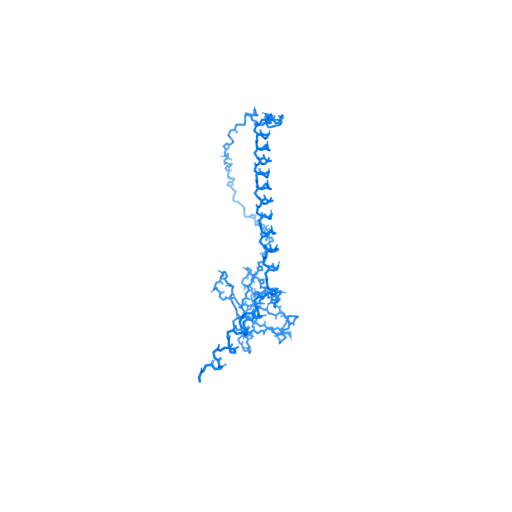02 4.089 21.568 1.00 87.88 112 ALA A C 1
ATOM 850 O O . ALA A 1 112 ? -8.498 5.313 21.478 1.00 87.88 112 ALA A O 1
ATOM 851 N N . GLY A 1 113 ? -9.436 3.431 22.260 1.00 88.44 113 GLY A N 1
ATOM 852 C CA . GLY A 1 113 ? -10.478 4.110 23.035 1.00 88.44 113 GLY A CA 1
ATOM 853 C C . GLY A 1 113 ? -11.452 4.922 22.174 1.00 88.44 113 GLY A C 1
ATOM 854 O O . GLY A 1 113 ? -11.966 4.416 21.174 1.00 88.44 113 GLY A O 1
ATOM 855 N N . GLU A 1 114 ? -11.710 6.164 22.590 1.00 88.69 114 GLU A N 1
ATOM 856 C CA . GLU A 1 114 ? -12.690 7.072 21.976 1.00 88.69 114 GLU A CA 1
ATOM 857 C C . GLU A 1 114 ? -12.281 7.526 20.569 1.00 88.69 114 GLU A C 1
ATOM 859 O O . GLU A 1 114 ? -13.114 7.560 19.668 1.00 88.69 114 GLU A O 1
ATOM 864 N N . GLU A 1 115 ? -10.993 7.793 20.331 1.00 88.06 115 GLU A N 1
ATOM 865 C CA . GLU A 1 115 ? -10.501 8.226 19.013 1.00 88.06 115 GLU A CA 1
ATOM 866 C C . GLU A 1 115 ? -10.809 7.188 17.932 1.00 88.06 115 GLU A C 1
ATOM 868 O O . GLU A 1 115 ? -11.311 7.510 16.855 1.00 88.06 115 GLU A O 1
ATOM 873 N N . LYS A 1 116 ? -10.575 5.914 18.256 1.00 91.12 116 LYS A N 1
ATOM 874 C CA . LYS A 1 116 ? -10.893 4.789 17.377 1.00 91.12 116 LYS A CA 1
ATOM 875 C C . LYS A 1 116 ? -12.391 4.729 17.065 1.00 91.12 116 LYS A C 1
ATOM 877 O O . LYS A 1 116 ? -12.760 4.504 15.914 1.00 91.12 116 LYS A O 1
ATOM 882 N N . GLN A 1 117 ? -13.245 4.910 18.075 1.00 90.31 117 GLN A N 1
ATOM 883 C CA . GLN A 1 117 ? -14.700 4.897 17.889 1.00 90.31 117 GLN A CA 1
ATOM 884 C C . GLN A 1 117 ? -15.149 6.045 16.985 1.00 90.31 117 GLN A C 1
ATOM 886 O O . GLN A 1 117 ? -15.881 5.805 16.029 1.00 90.31 117 GLN A O 1
ATOM 891 N N . ASN A 1 118 ? -14.632 7.252 17.214 1.00 90.62 118 ASN A N 1
ATOM 892 C CA . ASN A 1 118 ? -14.959 8.431 16.416 1.00 90.62 118 ASN A CA 1
ATOM 893 C C . ASN A 1 118 ? -14.555 8.261 14.946 1.00 90.62 118 ASN A C 1
ATOM 895 O O . ASN A 1 118 ? -15.319 8.623 14.052 1.00 90.62 118 ASN A O 1
ATOM 899 N N . VAL A 1 119 ? -13.384 7.673 14.677 1.00 90.12 119 VAL A N 1
ATOM 900 C CA . VAL A 1 119 ? -12.927 7.402 13.303 1.00 90.12 119 VAL A CA 1
ATOM 901 C C . VAL A 1 119 ? -13.831 6.382 12.608 1.00 90.12 119 VAL A C 1
ATOM 903 O O . VAL A 1 119 ? -14.228 6.607 11.465 1.00 90.12 119 VAL A O 1
ATOM 906 N N . LEU A 1 120 ? -14.208 5.294 13.288 1.00 89.31 120 LEU A N 1
ATOM 907 C CA . LEU A 1 120 ? -15.114 4.282 12.726 1.00 89.31 120 LEU A CA 1
ATOM 908 C C . LEU A 1 120 ? -16.520 4.834 12.497 1.00 89.31 120 LEU A C 1
ATOM 910 O O . LEU A 1 120 ? -17.134 4.552 11.469 1.00 89.31 120 LEU A O 1
ATOM 914 N N . GLU A 1 121 ? -17.033 5.647 13.418 1.00 89.44 121 GLU A N 1
ATOM 915 C CA . GLU A 1 121 ? -18.334 6.293 13.264 1.00 89.44 121 GLU A CA 1
ATOM 916 C C . GLU A 1 121 ? -18.338 7.300 12.120 1.00 89.44 121 GLU A C 1
ATOM 918 O O . GLU A 1 121 ? -19.245 7.259 11.287 1.00 89.44 121 GLU A O 1
ATOM 923 N N . ALA A 1 122 ? -17.310 8.146 12.029 1.00 88.19 122 ALA A N 1
ATOM 924 C CA . ALA A 1 122 ? -17.159 9.097 10.936 1.00 88.19 122 ALA A CA 1
ATOM 925 C C . ALA A 1 122 ? -17.062 8.384 9.584 1.00 88.19 122 ALA A C 1
ATOM 927 O O . ALA A 1 122 ? -17.714 8.792 8.624 1.00 88.19 122 ALA A O 1
ATOM 928 N N . ALA A 1 123 ? -16.290 7.302 9.506 1.00 87.12 123 ALA A N 1
ATOM 929 C CA . ALA A 1 123 ? -16.129 6.548 8.274 1.00 87.12 123 ALA A CA 1
ATOM 930 C C . ALA A 1 123 ? -17.422 5.784 7.901 1.00 87.12 123 ALA A C 1
ATOM 932 O O . ALA A 1 123 ? -17.785 5.724 6.726 1.00 87.12 123 ALA A O 1
ATOM 933 N N . ARG A 1 124 ? -18.192 5.303 8.891 1.00 86.00 124 ARG A N 1
ATOM 934 C CA . ARG A 1 124 ? -19.516 4.691 8.677 1.00 86.00 124 ARG A CA 1
ATOM 935 C C . ARG A 1 124 ? -20.538 5.700 8.157 1.00 86.00 124 ARG A C 1
ATOM 937 O O . ARG A 1 124 ? -21.298 5.380 7.251 1.00 86.00 124 ARG A O 1
ATOM 944 N N . LEU A 1 125 ? -20.561 6.915 8.712 1.00 86.00 125 LEU A N 1
ATOM 945 C CA . LEU A 1 125 ? -21.449 7.992 8.250 1.00 86.00 125 LEU A CA 1
ATOM 946 C C . LEU A 1 125 ? -21.156 8.410 6.803 1.00 86.00 125 LEU A C 1
ATOM 948 O O . LEU A 1 125 ? -22.056 8.868 6.109 1.00 86.00 125 LEU A O 1
ATOM 952 N N . ARG A 1 126 ? -19.915 8.223 6.343 1.00 83.44 126 ARG A N 1
ATOM 953 C CA . ARG A 1 126 ? -19.502 8.474 4.956 1.00 83.44 126 ARG A CA 1
ATOM 954 C C . ARG A 1 126 ? -19.891 7.355 3.986 1.00 83.44 126 ARG A C 1
ATOM 956 O O . ARG A 1 126 ? -19.661 7.509 2.795 1.00 83.44 126 ARG A O 1
ATOM 963 N N . GLY A 1 127 ? -20.474 6.256 4.471 1.00 74.81 127 GLY A N 1
ATOM 964 C CA . GLY A 1 127 ? -20.911 5.144 3.624 1.00 74.81 127 GLY A CA 1
ATOM 965 C C . GLY A 1 127 ? -19.772 4.267 3.103 1.00 74.81 127 GLY A C 1
ATOM 966 O O . GLY A 1 127 ? -19.933 3.627 2.071 1.00 74.81 127 GLY A O 1
ATOM 967 N N . SER A 1 128 ? -18.631 4.235 3.797 1.00 77.06 128 SER A N 1
ATOM 968 C CA . SER A 1 128 ? -17.509 3.381 3.402 1.00 77.06 128 SER A CA 1
ATOM 969 C C . SER A 1 128 ? -17.891 1.901 3.461 1.00 77.06 128 SER A C 1
ATOM 971 O O . SER A 1 128 ? -18.423 1.420 4.464 1.00 77.06 128 SER A O 1
ATOM 973 N N . THR A 1 129 ? -17.598 1.187 2.377 1.00 73.88 129 THR A N 1
ATOM 974 C CA . THR A 1 129 ? -17.954 -0.231 2.191 1.00 73.88 129 THR A CA 1
ATOM 975 C C . THR A 1 129 ? -17.012 -1.207 2.900 1.00 73.88 129 THR A C 1
ATOM 977 O O . THR A 1 129 ? -17.403 -2.330 3.198 1.00 73.88 129 THR A O 1
ATOM 980 N N . GLU A 1 130 ? -15.800 -0.770 3.235 1.00 78.50 130 GLU A N 1
ATOM 981 C CA . GLU A 1 130 ? -14.739 -1.593 3.836 1.00 78.50 130 GLU A CA 1
ATOM 982 C C . GLU A 1 130 ? -14.773 -1.619 5.381 1.00 78.50 130 GLU A C 1
ATOM 984 O O . GLU A 1 130 ? -13.862 -2.138 6.029 1.00 78.50 130 GLU A O 1
ATOM 989 N N . ILE A 1 131 ? -15.801 -1.033 6.007 1.00 85.62 131 ILE A N 1
ATOM 990 C CA . ILE A 1 131 ? -15.893 -0.933 7.470 1.00 85.62 131 ILE A CA 1
ATOM 991 C C . ILE A 1 131 ? -16.615 -2.149 8.054 1.00 85.62 131 ILE A C 1
ATOM 993 O O . ILE A 1 131 ? -17.719 -2.478 7.615 1.00 85.62 131 ILE A O 1
ATOM 997 N N . PRO A 1 132 ? -16.069 -2.766 9.116 1.00 86.62 132 PRO A N 1
ATOM 998 C CA . PRO A 1 132 ? -16.715 -3.883 9.789 1.00 86.62 132 PRO A CA 1
ATOM 999 C C . PRO A 1 132 ? -18.018 -3.486 10.500 1.00 86.62 132 PRO A C 1
ATOM 1001 O O . PRO A 1 132 ? -18.193 -2.329 10.917 1.00 86.62 132 PRO A O 1
ATOM 1004 N N . PRO A 1 133 ? -18.920 -4.454 10.740 1.00 87.25 133 PRO A N 1
ATOM 1005 C CA . PRO A 1 133 ? -20.100 -4.233 11.568 1.00 87.25 133 PRO A CA 1
ATOM 1006 C C . PRO A 1 133 ? -19.704 -3.804 12.989 1.00 87.25 133 PRO A C 1
ATOM 1008 O O . PRO A 1 133 ? -18.634 -4.148 13.497 1.00 87.25 133 PRO A O 1
ATOM 1011 N N . LYS A 1 134 ? -20.588 -3.046 13.653 1.00 87.44 134 LYS A N 1
ATOM 1012 C CA . LYS A 1 134 ? -20.330 -2.442 14.977 1.00 87.44 134 LYS A CA 1
ATOM 1013 C C . LYS A 1 134 ? -19.877 -3.443 16.041 1.00 87.44 134 LYS A C 1
ATOM 1015 O O . LYS A 1 134 ? -19.061 -3.096 16.895 1.00 87.44 134 LYS A O 1
ATOM 1020 N N . ASP A 1 135 ? -20.370 -4.670 15.968 1.00 89.25 135 ASP A N 1
ATOM 1021 C CA . ASP A 1 135 ? -20.070 -5.723 16.938 1.00 89.25 135 ASP A CA 1
ATOM 1022 C C . ASP A 1 135 ? -18.606 -6.191 16.860 1.00 89.25 135 ASP A C 1
ATOM 1024 O O . ASP A 1 135 ? -18.009 -6.581 17.867 1.00 89.25 135 ASP A O 1
ATOM 1028 N N . GLU A 1 136 ? -17.981 -6.063 15.688 1.00 89.12 136 GLU A N 1
ATOM 1029 C CA . GLU A 1 136 ? -16.610 -6.512 15.430 1.00 89.12 136 GLU A CA 1
ATOM 1030 C C . GLU A 1 136 ? -15.558 -5.430 15.687 1.00 89.12 136 GLU A C 1
ATOM 1032 O O . GLU A 1 136 ? -14.361 -5.722 15.742 1.00 89.12 136 GLU A O 1
ATOM 1037 N N . TRP A 1 137 ? -15.960 -4.181 15.939 1.00 89.19 137 TRP A N 1
ATOM 1038 C CA . TRP A 1 137 ? -15.037 -3.049 16.096 1.00 89.19 137 TRP A CA 1
ATOM 1039 C C . TRP A 1 137 ? -13.963 -3.269 17.159 1.00 89.19 137 TRP A C 1
ATOM 1041 O O . TRP A 1 137 ? -12.894 -2.667 17.094 1.00 89.19 137 TRP A O 1
ATOM 1051 N N . ARG A 1 138 ? -14.211 -4.131 18.148 1.00 87.88 138 ARG A N 1
ATOM 1052 C CA . ARG A 1 138 ? -13.234 -4.463 19.193 1.00 87.88 138 ARG A CA 1
ATOM 1053 C C . ARG A 1 138 ? -12.017 -5.222 18.663 1.00 87.88 138 ARG A C 1
ATOM 1055 O O . ARG A 1 138 ? -10.925 -5.003 19.179 1.00 87.88 138 ARG A O 1
ATOM 1062 N N . GLN A 1 139 ? -12.201 -6.085 17.668 1.00 89.38 139 GLN A N 1
ATOM 1063 C CA . GLN A 1 139 ? -11.154 -6.972 17.149 1.00 89.38 139 GLN A CA 1
ATOM 1064 C C . GLN A 1 139 ? -10.248 -6.265 16.138 1.00 89.38 139 GLN A C 1
ATOM 1066 O O . GLN A 1 139 ? -9.047 -6.522 16.086 1.00 89.38 139 GLN A O 1
ATOM 1071 N N . TRP A 1 140 ? -10.820 -5.328 15.389 1.00 90.06 140 TRP A N 1
ATOM 1072 C CA . TRP A 1 140 ? -10.115 -4.534 14.394 1.00 90.06 140 TRP A CA 1
ATOM 1073 C C . TRP A 1 140 ? -9.218 -3.479 15.043 1.00 90.06 140 TRP A C 1
ATOM 1075 O O . TRP A 1 140 ? -9.557 -2.913 16.085 1.00 90.06 140 TRP A O 1
ATOM 1085 N N . GLN A 1 141 ? -8.071 -3.183 14.442 1.00 91.12 141 GLN A N 1
ATOM 1086 C CA . GLN A 1 141 ? -7.157 -2.140 14.923 1.00 91.12 141 GLN A CA 1
ATOM 1087 C C . GLN A 1 141 ? -7.137 -0.983 13.931 1.00 91.12 141 GLN A C 1
ATOM 1089 O O . GLN A 1 141 ? -7.376 -1.181 12.746 1.00 91.12 141 GLN A O 1
ATOM 1094 N N . ILE A 1 142 ? -6.878 0.233 14.405 1.00 92.12 142 ILE A N 1
ATOM 1095 C CA . ILE A 1 142 ? -6.690 1.391 13.528 1.00 92.12 142 ILE A CA 1
ATOM 1096 C C . ILE A 1 142 ? -5.293 1.914 13.769 1.00 92.12 142 ILE A C 1
ATOM 1098 O O . ILE A 1 142 ? -4.890 2.096 14.918 1.00 92.12 142 ILE A O 1
ATOM 1102 N N . ALA A 1 143 ? -4.567 2.134 12.687 1.00 92.00 143 ALA A N 1
ATOM 1103 C CA . ALA A 1 143 ? -3.232 2.684 12.715 1.00 92.00 143 ALA A CA 1
ATOM 1104 C C . ALA A 1 143 ? -3.183 3.992 11.941 1.00 92.00 143 ALA A C 1
ATOM 1106 O O . ALA A 1 143 ? -3.912 4.191 10.968 1.00 92.00 143 ALA A O 1
ATOM 1107 N N . THR A 1 144 ? -2.268 4.853 12.359 1.00 91.69 144 THR A N 1
ATOM 1108 C CA . THR A 1 144 ? -1.819 5.988 11.565 1.00 91.69 144 THR A CA 1
ATOM 1109 C C . THR A 1 144 ? -0.354 5.765 11.229 1.00 91.69 144 THR A C 1
ATOM 1111 O O . THR A 1 144 ? 0.451 5.401 12.090 1.00 91.69 144 THR A O 1
ATOM 1114 N N . GLY A 1 145 ? -0.010 5.966 9.967 1.00 91.31 145 GLY A N 1
ATOM 1115 C CA . GLY A 1 145 ? 1.346 5.802 9.463 1.00 91.31 145 GLY A CA 1
ATOM 1116 C C . GLY A 1 145 ? 1.583 6.674 8.245 1.00 91.31 145 GLY A C 1
ATOM 1117 O O . GLY A 1 145 ? 0.685 7.394 7.824 1.00 91.31 145 GLY A O 1
ATOM 1118 N N . ALA A 1 146 ? 2.763 6.599 7.649 1.00 90.50 146 ALA A N 1
ATOM 1119 C CA . ALA A 1 146 ? 3.003 7.230 6.356 1.00 90.50 146 ALA A CA 1
ATOM 1120 C C . ALA A 1 146 ? 3.773 6.304 5.428 1.00 90.50 146 ALA A C 1
ATOM 1122 O O . ALA A 1 146 ? 4.456 5.367 5.854 1.00 90.50 146 ALA A O 1
ATOM 1123 N N . SER A 1 147 ? 3.654 6.581 4.135 1.00 88.69 147 SER A N 1
ATOM 1124 C CA . SER A 1 147 ? 4.518 5.949 3.154 1.00 88.69 147 SER A CA 1
ATOM 1125 C C . SER A 1 147 ? 5.851 6.681 3.085 1.00 88.69 147 SER A C 1
ATOM 1127 O O . SER A 1 147 ? 5.905 7.903 3.184 1.00 88.69 147 SER A O 1
ATOM 1129 N N . HIS A 1 148 ? 6.934 5.955 2.807 1.00 82.38 148 HIS A N 1
ATOM 1130 C CA . HIS A 1 148 ? 8.219 6.586 2.495 1.00 82.38 148 HIS A CA 1
ATOM 1131 C C . HIS A 1 148 ? 8.143 7.511 1.266 1.00 82.38 148 HIS A C 1
ATOM 1133 O O . HIS A 1 148 ? 8.938 8.437 1.154 1.00 82.38 148 HIS A O 1
ATOM 1139 N N . GLN A 1 149 ? 7.207 7.260 0.341 1.00 78.81 149 GLN A N 1
ATOM 1140 C CA . GLN A 1 149 ? 7.045 8.061 -0.879 1.00 78.81 149 GLN A CA 1
ATOM 1141 C C . GLN A 1 149 ? 6.217 9.326 -0.641 1.00 78.81 149 GLN A C 1
ATOM 1143 O O . GLN A 1 149 ? 6.559 10.402 -1.121 1.00 78.81 149 GLN A O 1
ATOM 1148 N N . SER A 1 150 ? 5.120 9.191 0.101 1.00 72.31 150 SER A N 1
ATOM 1149 C CA . SER A 1 150 ? 4.251 10.290 0.499 1.00 72.31 150 SER A CA 1
ATOM 1150 C C . SER A 1 150 ? 4.310 10.394 2.016 1.00 72.31 150 SER A C 1
ATOM 1152 O O . SER A 1 150 ? 3.634 9.636 2.710 1.00 72.31 150 SER A O 1
ATOM 1154 N N . ASN A 1 151 ? 5.091 11.346 2.534 1.00 79.44 151 ASN A N 1
ATOM 1155 C CA . ASN A 1 151 ? 5.210 11.642 3.970 1.00 79.44 151 ASN A CA 1
ATOM 1156 C C . ASN A 1 151 ? 3.912 12.237 4.575 1.00 79.44 151 ASN A C 1
ATOM 1158 O O . ASN A 1 151 ? 3.943 13.037 5.506 1.00 79.44 151 ASN A O 1
ATOM 1162 N N . GLN A 1 152 ? 2.764 11.912 3.984 1.00 85.75 152 GLN A N 1
ATOM 1163 C CA . GLN A 1 152 ? 1.440 12.287 4.436 1.00 85.75 152 GLN A CA 1
ATOM 1164 C C . GLN A 1 152 ? 0.927 11.204 5.391 1.00 85.75 152 GLN A C 1
ATOM 1166 O O . GLN A 1 152 ? 1.047 10.017 5.071 1.00 85.75 152 GLN A O 1
ATOM 1171 N N . PRO A 1 153 ? 0.354 11.592 6.542 1.00 87.62 153 PRO A N 1
ATOM 1172 C CA . PRO A 1 153 ? -0.238 10.640 7.464 1.00 87.62 153 PRO A CA 1
ATOM 1173 C C . PRO A 1 153 ? -1.480 10.006 6.832 1.00 87.62 153 PRO A C 1
ATOM 1175 O O . PRO A 1 153 ? -2.387 10.693 6.366 1.00 87.62 153 PRO A O 1
ATOM 1178 N N . ILE A 1 154 ? -1.511 8.682 6.837 1.00 88.81 154 ILE A N 1
ATOM 1179 C CA . ILE A 1 154 ? -2.594 7.837 6.358 1.00 88.81 154 ILE A CA 1
ATOM 1180 C C . ILE A 1 154 ? -3.140 7.100 7.574 1.00 88.81 154 ILE A C 1
ATOM 1182 O O . ILE A 1 154 ? -2.412 6.360 8.241 1.00 88.81 154 ILE A O 1
ATOM 1186 N N . THR A 1 155 ? -4.423 7.300 7.858 1.00 90.94 155 THR A N 1
ATOM 1187 C CA . THR A 1 155 ? -5.156 6.497 8.837 1.00 90.94 155 THR A CA 1
ATOM 1188 C C . THR A 1 155 ? -5.791 5.320 8.117 1.00 90.94 155 THR A C 1
ATOM 1190 O O . THR A 1 155 ? -6.498 5.495 7.123 1.00 90.94 155 THR A O 1
ATOM 1193 N N . PHE A 1 156 ? -5.522 4.116 8.606 1.00 91.19 156 PHE A N 1
ATOM 1194 C CA . PHE A 1 156 ? -5.970 2.888 7.976 1.00 91.19 156 PHE A CA 1
ATOM 1195 C C . PHE A 1 156 ? -6.370 1.829 8.997 1.00 91.19 156 PHE A C 1
ATOM 1197 O O . PHE A 1 156 ? -5.973 1.839 10.165 1.00 91.19 156 PHE A O 1
ATOM 1204 N N . LEU A 1 157 ? -7.188 0.908 8.521 1.00 92.06 157 LEU A N 1
ATOM 1205 C CA . LEU A 1 157 ? -7.797 -0.167 9.265 1.00 92.06 157 LEU A CA 1
ATOM 1206 C C . LEU A 1 157 ? -6.962 -1.445 9.126 1.00 92.06 157 LEU A C 1
ATOM 1208 O O . LEU A 1 157 ? -6.511 -1.793 8.038 1.00 92.06 157 LEU A O 1
ATOM 1212 N N . ILE A 1 158 ? -6.766 -2.151 10.232 1.00 92.00 158 ILE A N 1
ATOM 1213 C CA . ILE A 1 158 ? -5.999 -3.392 10.322 1.00 92.00 158 ILE A CA 1
ATOM 1214 C C . ILE A 1 158 ? -6.979 -4.523 10.674 1.00 92.00 158 ILE A C 1
ATOM 1216 O O . ILE A 1 158 ? -7.508 -4.528 11.797 1.00 92.00 158 ILE A O 1
ATOM 1220 N N . PRO A 1 159 ? -7.242 -5.465 9.748 1.00 91.31 159 PRO A N 1
ATOM 1221 C CA . PRO A 1 159 ? -8.058 -6.643 10.017 1.00 91.31 159 PRO A CA 1
ATOM 1222 C C . PRO A 1 159 ? -7.448 -7.551 11.094 1.00 91.31 159 PRO A C 1
ATOM 1224 O O . PRO A 1 159 ? -6.221 -7.652 11.202 1.00 91.31 159 PRO A O 1
ATOM 1227 N N . PRO A 1 160 ? -8.294 -8.262 11.864 1.00 88.38 160 PRO A N 1
ATOM 1228 C CA . PRO A 1 160 ? -7.845 -9.167 12.923 1.00 88.38 160 PRO A CA 1
ATOM 1229 C C . PRO A 1 160 ? -6.991 -10.332 12.399 1.00 88.38 160 PRO A C 1
ATOM 1231 O O . PRO A 1 160 ? -6.140 -10.830 13.135 1.00 88.38 160 PRO A O 1
ATOM 1234 N N . GLU A 1 161 ? -7.159 -10.712 11.129 1.00 88.56 161 GLU A N 1
ATOM 1235 C CA . GLU A 1 161 ? -6.399 -11.778 10.457 1.00 88.56 161 GLU A CA 1
ATOM 1236 C C . GLU A 1 161 ? -4.885 -11.517 10.428 1.00 88.56 161 GLU A C 1
ATOM 1238 O O . GLU A 1 161 ? -4.086 -12.450 10.434 1.00 88.56 161 GLU A O 1
ATOM 1243 N N . MET A 1 162 ? -4.464 -10.246 10.447 1.00 85.00 162 MET A N 1
ATOM 1244 C CA . MET A 1 162 ? -3.040 -9.882 10.497 1.00 85.00 162 MET A CA 1
ATOM 1245 C C . MET A 1 162 ? -2.451 -9.926 11.914 1.00 85.00 162 MET A C 1
ATOM 1247 O O . MET A 1 162 ? -1.258 -9.686 12.109 1.00 85.00 162 MET A O 1
ATOM 1251 N N . GLY A 1 163 ? -3.269 -10.221 12.924 1.00 85.44 163 GLY A N 1
ATOM 1252 C CA . GLY A 1 163 ? -2.852 -10.228 14.317 1.00 85.44 163 GLY A CA 1
ATOM 1253 C C . GLY A 1 163 ? -2.564 -8.828 14.870 1.00 85.44 163 GLY A C 1
ATOM 1254 O O . GLY A 1 163 ? -3.095 -7.814 14.419 1.00 85.44 163 GLY A O 1
ATOM 1255 N N . ARG A 1 164 ? -1.749 -8.762 15.931 1.00 85.44 164 ARG A N 1
ATOM 1256 C CA . ARG A 1 164 ? -1.403 -7.492 16.588 1.00 85.44 164 ARG A CA 1
ATOM 1257 C C . ARG A 1 164 ? -0.180 -6.862 15.941 1.00 85.44 164 ARG A C 1
ATOM 1259 O O . ARG A 1 164 ? 0.942 -7.311 16.174 1.00 85.44 164 ARG A O 1
ATOM 1266 N N . MET A 1 165 ? -0.404 -5.783 15.203 1.00 85.94 165 MET A N 1
ATOM 1267 C CA . MET A 1 165 ? 0.678 -4.963 14.675 1.00 85.94 165 MET A CA 1
ATOM 1268 C C . MET A 1 165 ? 1.238 -4.033 15.760 1.00 85.94 165 MET A C 1
ATOM 1270 O O . MET A 1 165 ? 0.581 -3.748 16.762 1.00 85.94 165 MET A O 1
ATOM 1274 N N . ARG A 1 166 ? 2.484 -3.587 15.587 1.00 89.56 166 ARG A N 1
ATOM 1275 C CA . ARG A 1 166 ? 3.179 -2.675 16.508 1.00 89.56 166 ARG A CA 1
ATOM 1276 C C . ARG A 1 166 ? 3.602 -1.413 15.764 1.00 89.56 166 ARG A C 1
ATOM 1278 O O . ARG A 1 166 ? 3.718 -1.423 14.543 1.00 89.56 166 ARG A O 1
ATOM 1285 N N . SER A 1 167 ? 3.877 -0.350 16.514 1.00 88.81 167 SER A N 1
ATOM 1286 C CA . SER A 1 167 ? 4.572 0.819 15.965 1.00 88.81 167 SER A CA 1
ATOM 1287 C C . SER A 1 167 ? 5.935 0.403 15.390 1.00 88.81 167 SER A C 1
ATOM 1289 O O . SER A 1 167 ? 6.599 -0.476 15.948 1.00 88.81 167 SER A O 1
ATOM 1291 N N . GLY A 1 168 ? 6.302 0.977 14.246 1.00 87.19 168 GLY A N 1
ATOM 1292 C CA . GLY A 1 168 ? 7.478 0.631 13.442 1.00 87.19 168 GLY A CA 1
ATOM 1293 C C . GLY A 1 168 ? 7.289 -0.559 12.491 1.00 87.19 168 GLY A C 1
ATOM 1294 O O . GLY A 1 168 ? 8.150 -0.812 11.651 1.00 87.19 168 GLY A O 1
ATOM 1295 N N . ALA A 1 169 ? 6.180 -1.302 12.583 1.00 89.75 169 ALA A N 1
ATOM 1296 C CA . ALA A 1 169 ? 5.897 -2.379 11.635 1.00 89.75 169 ALA A CA 1
ATOM 1297 C C . ALA A 1 169 ? 5.443 -1.817 10.279 1.00 89.75 169 ALA A C 1
ATOM 1299 O O . ALA A 1 169 ? 4.825 -0.750 10.205 1.00 89.75 169 ALA A O 1
ATOM 1300 N N . LYS A 1 170 ? 5.724 -2.556 9.202 1.00 91.31 170 LYS A N 1
ATOM 1301 C CA . LYS A 1 170 ? 5.358 -2.172 7.835 1.00 91.31 170 LYS A CA 1
ATOM 1302 C C . LYS A 1 170 ? 4.156 -2.984 7.361 1.00 91.31 170 LYS A C 1
ATOM 1304 O O . LYS A 1 170 ? 4.075 -4.189 7.587 1.00 91.31 170 LYS A O 1
ATOM 1309 N N . ALA A 1 171 ? 3.223 -2.325 6.687 1.00 91.19 171 ALA A N 1
ATOM 1310 C CA . ALA A 1 171 ? 2.068 -2.960 6.062 1.00 91.19 171 ALA A CA 1
ATOM 1311 C C . ALA A 1 171 ? 1.882 -2.464 4.630 1.00 91.19 171 ALA A C 1
ATOM 1313 O O . ALA A 1 171 ? 2.235 -1.334 4.289 1.00 91.19 171 ALA A O 1
ATOM 1314 N N . MET A 1 172 ? 1.296 -3.317 3.796 1.00 91.19 172 MET A N 1
ATOM 1315 C CA . MET A 1 172 ? 0.734 -2.919 2.513 1.00 91.19 172 MET A CA 1
ATOM 1316 C C . MET A 1 172 ? -0.689 -2.434 2.754 1.00 91.19 172 MET A C 1
ATOM 1318 O O . MET A 1 172 ? -1.571 -3.221 3.109 1.00 91.19 172 MET A O 1
ATOM 1322 N N . VAL A 1 173 ? -0.889 -1.133 2.575 1.00 90.25 173 VAL A N 1
ATOM 1323 C CA . VAL A 1 173 ? -2.172 -0.465 2.768 1.00 90.25 173 VAL A CA 1
ATOM 1324 C C . VAL A 1 173 ? -2.777 -0.157 1.413 1.00 90.25 173 VAL A C 1
ATOM 1326 O O . VAL A 1 173 ? -2.144 0.461 0.559 1.00 90.25 173 VAL A O 1
ATOM 1329 N N . GLU A 1 174 ? -4.008 -0.597 1.225 1.00 89.88 174 GLU A N 1
ATOM 1330 C CA . GLU A 1 174 ? -4.845 -0.231 0.100 1.00 89.88 174 GLU A CA 1
ATOM 1331 C C . GLU A 1 174 ? -5.456 1.145 0.368 1.00 89.88 174 GLU A C 1
ATOM 1333 O O . GLU A 1 174 ? -6.257 1.316 1.292 1.00 89.88 174 GLU A O 1
ATOM 1338 N N . LEU A 1 175 ? -5.027 2.138 -0.411 1.00 86.75 175 LEU A N 1
ATOM 1339 C CA . LEU A 1 175 ? -5.536 3.500 -0.305 1.00 86.75 175 LEU A CA 1
ATOM 1340 C C . LEU A 1 175 ? -6.905 3.593 -0.973 1.00 86.75 175 LEU A C 1
ATOM 1342 O O . LEU A 1 175 ? -7.015 3.392 -2.188 1.00 86.75 175 LEU A O 1
ATOM 1346 N N . SER A 1 176 ? -7.925 3.956 -0.194 1.00 79.56 176 SER A N 1
ATOM 1347 C CA . SER A 1 176 ? -9.227 4.303 -0.764 1.00 79.56 176 SER A CA 1
ATOM 1348 C C . SER A 1 176 ? -9.183 5.698 -1.390 1.00 79.56 176 SER A C 1
ATOM 1350 O O . SER A 1 176 ? -8.551 6.623 -0.872 1.00 79.56 176 SER A O 1
ATOM 1352 N N . ARG A 1 177 ? -9.855 5.849 -2.535 1.00 69.12 177 ARG A N 1
ATOM 1353 C CA . ARG A 1 177 ? -9.960 7.118 -3.271 1.00 69.12 177 ARG A CA 1
ATOM 1354 C C . ARG A 1 177 ? -11.200 7.933 -2.876 1.00 69.12 177 ARG A C 1
ATOM 1356 O O . ARG A 1 177 ? -11.248 9.125 -3.161 1.00 69.12 177 ARG A O 1
ATOM 1363 N N . SER A 1 178 ? -12.178 7.326 -2.200 1.00 64.31 178 SER A N 1
ATOM 1364 C CA . SER A 1 178 ? -13.530 7.871 -1.967 1.00 64.31 178 SER A CA 1
ATOM 1365 C C . SER A 1 178 ? -13.766 8.378 -0.534 1.00 64.31 178 SER A C 1
ATOM 1367 O O . SER A 1 178 ? -14.837 8.195 0.032 1.00 64.31 178 SER A O 1
ATOM 1369 N N . ASN A 1 179 ? -12.783 9.053 0.079 1.00 63.69 179 ASN A N 1
ATOM 1370 C CA . ASN A 1 179 ? -12.873 9.578 1.461 1.00 63.69 179 ASN A CA 1
ATOM 1371 C C . ASN A 1 179 ? -13.202 8.503 2.529 1.00 63.69 179 ASN A C 1
ATOM 1373 O O . ASN A 1 179 ? -13.630 8.815 3.649 1.00 63.69 179 ASN A O 1
ATOM 1377 N N . GLU A 1 180 ? -13.006 7.238 2.162 1.00 77.38 180 GLU A N 1
ATOM 1378 C CA . GLU A 1 180 ? -13.186 6.069 3.006 1.00 77.38 180 GLU A CA 1
ATOM 1379 C C . GLU A 1 180 ? -11.913 5.767 3.797 1.00 77.38 180 GLU A C 1
ATOM 1381 O O . GLU A 1 180 ? -10.824 6.285 3.526 1.00 77.38 180 GLU A O 1
ATOM 1386 N N . LEU A 1 181 ? -12.055 4.892 4.788 1.00 85.44 181 LEU A N 1
ATOM 1387 C CA . LEU A 1 181 ? -10.924 4.413 5.561 1.00 85.44 181 LEU A CA 1
ATOM 1388 C C . LEU A 1 181 ? -10.107 3.432 4.710 1.00 85.44 181 LEU A C 1
ATOM 1390 O O . LEU A 1 181 ? -10.646 2.476 4.164 1.00 85.44 181 LEU A O 1
ATOM 1394 N N . SER A 1 182 ? -8.802 3.674 4.599 1.00 88.75 182 SER A N 1
ATOM 1395 C CA . SER A 1 182 ? -7.888 2.759 3.902 1.00 88.75 182 SER A CA 1
ATOM 1396 C C . SER A 1 182 ? -7.733 1.454 4.688 1.00 88.75 182 SER A C 1
ATOM 1398 O O . SER A 1 182 ? -7.876 1.468 5.911 1.00 88.75 182 SER A O 1
ATOM 1400 N N . VAL A 1 183 ? -7.411 0.336 4.034 1.00 90.38 183 VAL A N 1
ATOM 1401 C CA . VAL A 1 183 ? -7.324 -0.984 4.694 1.00 90.38 183 VAL A CA 1
ATOM 1402 C C . VAL A 1 183 ? -5.964 -1.621 4.459 1.00 90.38 183 VAL A C 1
ATOM 1404 O O . VAL A 1 183 ? -5.468 -1.678 3.338 1.00 90.38 183 VAL A O 1
ATOM 1407 N N . ALA A 1 184 ? -5.343 -2.133 5.515 1.00 91.00 184 ALA A N 1
ATOM 1408 C CA . ALA A 1 184 ? -4.148 -2.948 5.398 1.00 91.00 184 ALA A CA 1
ATOM 1409 C C . ALA A 1 184 ? -4.519 -4.359 4.914 1.00 91.00 184 ALA A C 1
ATOM 1411 O O . ALA A 1 184 ? -5.342 -5.040 5.525 1.00 91.00 184 ALA A O 1
ATOM 1412 N N . ARG A 1 185 ? -3.908 -4.792 3.807 1.00 89.81 185 ARG A N 1
ATOM 1413 C CA . ARG A 1 185 ? -4.152 -6.111 3.197 1.00 89.81 185 ARG A CA 1
ATOM 1414 C C . ARG A 1 185 ? -3.051 -7.119 3.513 1.00 89.81 185 ARG A C 1
ATOM 1416 O O . ARG A 1 185 ? -3.329 -8.310 3.591 1.00 89.81 185 ARG A O 1
ATOM 1423 N N . TYR A 1 186 ? -1.818 -6.648 3.718 1.00 88.44 186 TYR A N 1
ATOM 1424 C CA . TYR A 1 186 ? -0.673 -7.514 4.000 1.00 88.44 186 TYR A CA 1
ATOM 1425 C C . TYR A 1 186 ? 0.247 -6.915 5.062 1.00 88.44 186 TYR A C 1
ATOM 1427 O O . TYR A 1 186 ? 0.537 -5.717 5.042 1.00 88.44 186 TYR A O 1
ATOM 1435 N N . SER A 1 187 ? 0.773 -7.763 5.943 1.00 86.50 187 SER A N 1
ATOM 1436 C CA . SER A 1 187 ? 1.881 -7.425 6.837 1.00 86.50 187 SER A CA 1
ATOM 1437 C C . SER A 1 187 ? 3.217 -7.671 6.133 1.00 86.50 187 SER A C 1
ATOM 1439 O O . SER A 1 187 ? 3.428 -8.750 5.576 1.00 86.50 187 SER A O 1
ATOM 1441 N N . LEU A 1 188 ? 4.130 -6.705 6.187 1.00 80.69 188 LEU A N 1
ATOM 1442 C CA . LEU A 1 188 ? 5.513 -6.871 5.747 1.00 80.69 188 LEU A CA 1
ATOM 1443 C C . LEU A 1 188 ? 6.366 -7.139 6.992 1.00 80.69 188 LEU A C 1
ATOM 1445 O O . LEU A 1 188 ? 6.727 -6.201 7.704 1.00 80.69 188 LEU A O 1
ATOM 1449 N N . ASN A 1 189 ? 6.608 -8.422 7.270 1.00 64.19 189 ASN A N 1
ATOM 1450 C CA . ASN A 1 189 ? 7.480 -8.884 8.356 1.00 64.19 189 ASN A CA 1
ATOM 1451 C C . ASN A 1 189 ? 8.943 -8.932 7.915 1.00 64.19 189 ASN A C 1
ATOM 1453 O O . ASN A 1 189 ? 9.187 -9.349 6.760 1.00 64.19 189 ASN A O 1
#

pLDDT: mean 77.16, std 13.18, range [50.88, 92.75]

Foldseek 3Di:
DVVVVVVVVVVVVVVPPPPPPVVVVVVVVVVVVVVVVVVVVVVVVVVVVVVVVVVVPDDDDPVVVCVVVVPDDPDDPDPDDDDPDPDDDPPPPVPDPPDFDWAKWAFADKDDDPVLVVLLVVLVVLVAPPRDDPVCSVQKIWTWTDGPVGRDIAIAIEHNVQPDDDHRWIFTWGDDPRPHHIYTDGTDD